Protein AF-A0A2S9XTK2-F1 (afdb_monomer)

Structure (mmCIF, N/CA/C/O backbone):
data_AF-A0A2S9XTK2-F1
#
_entry.id   AF-A0A2S9XTK2-F1
#
loop_
_atom_site.group_PDB
_atom_site.id
_atom_site.type_symbol
_atom_site.label_atom_id
_atom_site.label_alt_id
_atom_site.label_comp_id
_atom_site.label_asym_id
_atom_site.label_entity_id
_atom_site.label_seq_id
_atom_site.pdbx_PDB_ins_code
_atom_site.Cartn_x
_atom_site.Cartn_y
_atom_site.Cartn_z
_atom_site.occupancy
_atom_site.B_iso_or_equiv
_atom_site.auth_seq_id
_atom_site.auth_comp_id
_atom_site.auth_asym_id
_atom_site.auth_atom_id
_atom_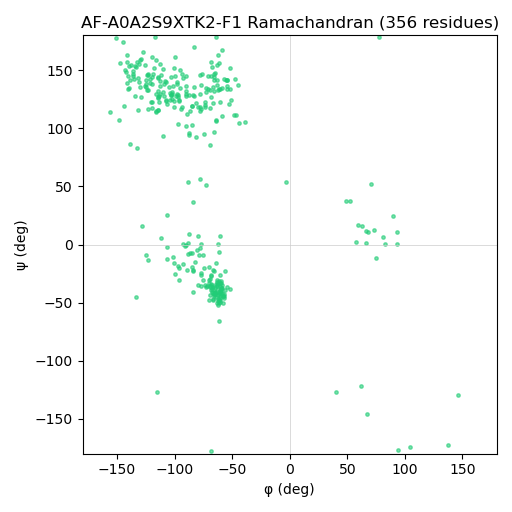site.pdbx_PDB_model_num
ATOM 1 N N . MET A 1 1 ? -28.503 10.323 73.287 1.00 41.41 1 MET A N 1
ATOM 2 C CA . MET A 1 1 ? -27.263 9.571 73.004 1.00 41.41 1 MET A CA 1
ATOM 3 C C . MET A 1 1 ? -27.217 9.325 71.504 1.00 41.41 1 MET A C 1
ATOM 5 O O . MET A 1 1 ? -27.877 8.416 71.025 1.00 41.41 1 MET A O 1
ATOM 9 N N . LEU A 1 2 ? -26.555 10.215 70.762 1.00 36.38 2 LEU A N 1
ATOM 10 C CA . LEU A 1 2 ? -26.289 10.059 69.331 1.00 36.38 2 LEU A CA 1
ATOM 11 C C . LEU A 1 2 ? -24.960 9.313 69.214 1.00 36.38 2 LEU A C 1
ATOM 13 O O . LEU A 1 2 ? -23.932 9.829 69.644 1.00 36.38 2 LEU A O 1
ATOM 17 N N . SER A 1 3 ? -25.013 8.075 68.727 1.00 35.09 3 SER A N 1
ATOM 18 C CA . SER A 1 3 ? -23.826 7.264 68.476 1.00 35.09 3 SER A CA 1
ATOM 19 C C . SER A 1 3 ? -23.347 7.584 67.063 1.00 35.09 3 SER A C 1
ATOM 21 O O . SER A 1 3 ? -23.891 7.087 66.081 1.00 35.09 3 SER A O 1
ATOM 23 N N . THR A 1 4 ? -22.387 8.499 66.963 1.00 38.59 4 THR A N 1
ATOM 24 C CA . THR A 1 4 ? -21.715 8.850 65.711 1.00 38.59 4 THR A CA 1
ATOM 25 C C . THR A 1 4 ? -20.634 7.807 65.463 1.00 38.59 4 THR A C 1
ATOM 27 O O . THR A 1 4 ? -19.521 7.912 65.976 1.00 38.59 4 THR A O 1
ATOM 30 N N . THR A 1 5 ? -20.966 6.750 64.725 1.00 42.72 5 THR A N 1
ATOM 31 C CA . THR A 1 5 ? -19.986 5.755 64.286 1.00 42.72 5 THR A CA 1
ATOM 32 C C . THR A 1 5 ? -19.155 6.376 63.163 1.00 42.72 5 THR A C 1
ATOM 34 O O . THR A 1 5 ? -19.563 6.400 62.006 1.00 42.72 5 THR A O 1
ATOM 37 N N . LEU A 1 6 ? -18.002 6.948 63.516 1.00 41.88 6 LEU A N 1
ATOM 38 C CA . LEU A 1 6 ? -16.979 7.362 62.559 1.00 41.88 6 LEU A CA 1
ATOM 39 C C . LEU A 1 6 ? -16.417 6.102 61.893 1.00 41.88 6 LEU A C 1
ATOM 41 O O . LEU A 1 6 ? -15.552 5.428 62.447 1.00 41.88 6 LEU A O 1
ATOM 45 N N . ALA A 1 7 ? -16.937 5.772 60.714 1.00 45.91 7 ALA A N 1
ATOM 46 C CA . ALA A 1 7 ? -16.326 4.805 59.819 1.00 45.91 7 ALA A CA 1
ATOM 47 C C . ALA A 1 7 ? -15.029 5.411 59.256 1.00 45.91 7 ALA A C 1
ATOM 49 O O . ALA A 1 7 ? -15.010 6.010 58.185 1.00 45.91 7 ALA A O 1
ATOM 50 N N . THR A 1 8 ? -13.924 5.263 59.985 1.00 48.78 8 THR A N 1
ATOM 51 C CA . THR A 1 8 ? -12.549 5.439 59.488 1.00 48.78 8 THR A CA 1
ATOM 52 C C . THR A 1 8 ? -12.160 4.260 58.584 1.00 48.78 8 THR A C 1
ATOM 54 O O . THR A 1 8 ? -11.148 3.593 58.785 1.00 48.78 8 THR A O 1
ATOM 57 N N . GLY A 1 9 ? -13.009 3.965 57.598 1.00 49.94 9 GLY A N 1
ATOM 58 C CA . GLY A 1 9 ? -12.790 2.927 56.598 1.00 49.94 9 GLY A CA 1
ATOM 59 C C . GLY A 1 9 ? -11.920 3.451 55.459 1.00 49.94 9 GLY A C 1
ATOM 60 O O . GLY A 1 9 ? -12.183 4.518 54.921 1.00 49.94 9 GLY A O 1
ATOM 61 N N . CYS A 1 10 ? -10.854 2.709 55.164 1.00 57.50 10 CYS A N 1
ATOM 62 C CA . CYS A 1 10 ? -9.975 2.660 53.989 1.00 57.50 10 CYS A CA 1
ATOM 63 C C . CYS A 1 10 ? -10.267 3.546 52.751 1.00 57.50 10 CYS A C 1
ATOM 65 O O . CYS A 1 10 ? -10.220 3.048 51.630 1.00 57.50 10 CYS A O 1
ATOM 67 N N . GLY A 1 11 ? -10.413 4.866 52.893 1.00 68.56 11 GLY A N 1
ATOM 68 C CA . GLY A 1 11 ? -10.677 5.768 51.759 1.00 68.56 11 GLY A CA 1
ATOM 69 C C . GLY A 1 11 ? -9.588 5.811 50.671 1.00 68.56 11 GLY A C 1
ATOM 70 O O . GLY A 1 11 ? -9.773 6.451 49.639 1.00 68.56 11 GLY A O 1
ATOM 71 N N . TRP A 1 12 ? -8.442 5.153 50.876 1.00 73.38 12 TRP A N 1
ATOM 72 C CA . TRP A 1 12 ? -7.428 4.954 49.836 1.00 73.38 12 TRP A CA 1
ATOM 73 C C . TRP A 1 12 ? -7.780 3.800 48.883 1.00 73.38 12 TRP A C 1
ATOM 75 O O . TRP A 1 12 ? -7.523 3.923 47.688 1.00 73.38 12 TRP A O 1
ATOM 85 N N . ILE A 1 13 ? -8.414 2.731 49.383 1.00 74.19 13 ILE A N 1
ATOM 86 C CA . ILE A 1 13 ? -8.866 1.591 48.570 1.00 74.19 13 ILE A CA 1
ATOM 87 C C . ILE A 1 13 ? -10.022 2.033 47.680 1.00 74.19 13 ILE A C 1
ATOM 89 O O . ILE A 1 13 ? -9.988 1.770 46.485 1.00 74.19 13 ILE A O 1
ATOM 93 N N . ASP A 1 14 ? -10.975 2.793 48.220 1.00 75.69 14 ASP A N 1
ATOM 94 C CA . ASP A 1 14 ? -12.126 3.274 47.447 1.00 75.69 14 ASP A CA 1
ATOM 95 C C . ASP A 1 14 ? -11.698 4.211 46.308 1.00 75.69 14 ASP A C 1
ATOM 97 O O . ASP A 1 14 ? -12.213 4.129 45.196 1.00 75.69 14 ASP A O 1
ATOM 101 N N . LYS A 1 15 ? -10.691 5.065 46.546 1.00 76.06 15 LYS A N 1
ATOM 102 C CA . LYS A 1 15 ? -10.120 5.937 45.505 1.00 76.06 15 LYS A CA 1
ATOM 103 C C . LYS A 1 15 ? -9.355 5.161 44.435 1.00 76.06 15 LYS A C 1
ATOM 105 O O . LYS A 1 15 ? -9.431 5.527 43.264 1.00 76.06 15 LYS A O 1
ATOM 110 N N . ALA A 1 16 ? -8.613 4.123 44.823 1.00 76.50 16 ALA A N 1
ATOM 111 C CA . ALA A 1 16 ? -7.920 3.256 43.873 1.00 76.50 16 ALA A CA 1
ATOM 112 C C . ALA A 1 16 ? -8.928 2.459 43.031 1.00 76.50 16 ALA A C 1
ATOM 114 O O . ALA A 1 16 ? -8.874 2.498 41.805 1.00 76.50 16 ALA A O 1
ATOM 115 N N . ALA A 1 17 ? -9.920 1.847 43.681 1.00 76.19 17 ALA A N 1
ATOM 116 C CA . ALA A 1 17 ? -11.004 1.131 43.023 1.00 76.19 17 ALA A CA 1
ATOM 117 C C . ALA A 1 17 ? -11.770 2.039 42.051 1.00 76.19 17 ALA A C 1
ATOM 119 O O . ALA A 1 17 ? -12.007 1.641 40.915 1.00 76.19 17 ALA A O 1
ATOM 120 N N . ALA A 1 18 ? -12.092 3.277 42.436 1.00 77.31 18 ALA A N 1
ATOM 121 C CA . ALA A 1 18 ? -12.766 4.228 41.551 1.00 77.31 18 ALA A CA 1
ATOM 122 C C . ALA A 1 18 ? -11.965 4.542 40.274 1.00 77.31 18 ALA A C 1
ATOM 124 O O . ALA A 1 18 ? -12.539 4.685 39.199 1.00 77.31 18 ALA A O 1
ATOM 125 N N . LYS A 1 19 ? -10.635 4.635 40.384 1.00 81.19 19 LYS A N 1
ATOM 126 C CA . LYS A 1 19 ? -9.747 4.964 39.262 1.00 81.19 19 LYS A CA 1
ATOM 127 C C . LYS A 1 19 ? -9.519 3.783 38.313 1.00 81.19 19 LYS A C 1
ATOM 129 O O . LYS A 1 19 ? -9.369 3.981 37.105 1.00 81.19 19 LYS A O 1
ATOM 134 N N . ASP A 1 20 ? -9.461 2.577 38.865 1.00 82.81 20 ASP A N 1
ATOM 135 C CA . ASP A 1 20 ? -9.055 1.382 38.129 1.00 82.81 20 ASP A CA 1
ATOM 136 C C . ASP A 1 20 ? -10.234 0.516 37.666 1.00 82.81 20 ASP A C 1
ATOM 138 O O . ASP A 1 20 ? -10.063 -0.273 36.738 1.00 82.81 20 ASP A O 1
ATOM 142 N N . THR A 1 21 ? -11.433 0.717 38.222 1.00 88.06 21 THR A N 1
ATOM 143 C CA . THR A 1 21 ? -12.672 0.103 37.717 1.00 88.06 21 THR A CA 1
ATOM 144 C C . THR A 1 21 ? -13.145 0.846 36.474 1.00 88.06 21 THR A C 1
ATOM 146 O O . THR A 1 21 ? -13.455 2.043 36.530 1.00 88.06 21 THR A O 1
ATOM 149 N N . LYS A 1 22 ? -13.167 0.151 35.335 1.00 91.81 22 LYS A N 1
ATOM 150 C CA . LYS A 1 22 ? -13.321 0.771 34.018 1.00 91.81 22 LYS A CA 1
ATOM 151 C C . LYS A 1 22 ? -14.370 0.085 33.160 1.00 91.81 22 LYS A C 1
ATOM 153 O O . LYS A 1 22 ? -14.431 -1.140 33.077 1.00 91.81 22 LYS A O 1
ATOM 158 N N . VAL A 1 23 ? -15.087 0.896 32.397 1.00 90.50 23 VAL A N 1
ATOM 159 C CA . VAL A 1 23 ? -15.820 0.436 31.218 1.00 90.50 23 VAL A CA 1
ATOM 160 C C . VAL A 1 23 ? -15.033 0.825 29.976 1.00 90.50 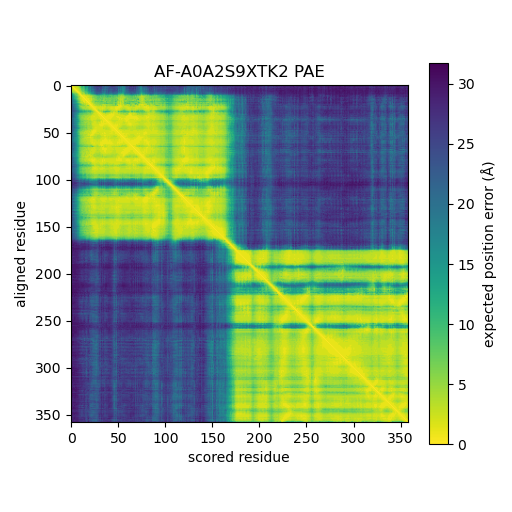23 VAL A C 1
ATOM 162 O O . VAL A 1 23 ? -14.581 1.961 29.846 1.00 90.50 23 VAL A O 1
ATOM 165 N N . VAL A 1 24 ? -14.845 -0.126 29.072 1.00 92.38 24 VAL A N 1
ATOM 166 C CA . VAL A 1 24 ? -14.252 0.079 27.756 1.00 92.38 24 VAL A CA 1
ATOM 167 C C . VAL A 1 24 ? -15.363 0.004 26.728 1.00 92.38 24 VAL A C 1
ATOM 169 O O . VAL A 1 24 ? -16.040 -1.013 26.604 1.00 92.38 24 VAL A O 1
ATOM 172 N N . VAL A 1 25 ? -15.529 1.078 25.973 1.00 91.12 25 VAL A N 1
ATOM 173 C CA . VAL A 1 25 ? -16.504 1.155 24.890 1.00 91.12 25 VAL A CA 1
ATOM 174 C C . VAL A 1 25 ? -15.748 1.172 23.577 1.00 91.12 25 VAL A C 1
ATOM 176 O O . VAL A 1 25 ? -14.812 1.954 23.423 1.00 91.12 25 VAL A O 1
ATOM 179 N N . TYR A 1 26 ? -16.158 0.326 22.640 1.00 93.06 26 TYR A N 1
ATOM 180 C CA . TYR A 1 26 ? -15.625 0.297 21.283 1.00 93.06 26 TYR A CA 1
ATOM 181 C C . TYR A 1 26 ? -16.702 0.738 20.297 1.00 93.06 26 TYR A C 1
ATOM 183 O O . TYR A 1 26 ? -17.779 0.146 20.285 1.00 93.06 26 TYR A O 1
ATOM 191 N N . SER A 1 27 ? -16.382 1.684 19.420 1.00 89.50 27 SER A N 1
ATOM 192 C CA . SER A 1 27 ? -17.139 1.906 18.193 1.00 89.50 27 SER A CA 1
ATOM 193 C C . SER A 1 27 ? -16.540 1.046 17.084 1.00 89.50 27 SER A C 1
ATOM 195 O O . SER A 1 27 ? -15.475 1.360 16.557 1.00 89.50 27 SER A O 1
ATOM 197 N N . ALA A 1 28 ? -17.188 -0.072 16.764 1.00 79.69 28 ALA A N 1
ATOM 198 C CA . ALA A 1 28 ? -16.765 -0.915 15.650 1.00 79.69 28 ALA A CA 1
ATOM 199 C C . ALA A 1 28 ? -17.130 -0.323 14.283 1.00 79.69 28 ALA A C 1
ATOM 201 O O . ALA A 1 28 ? -16.393 -0.549 13.340 1.00 79.69 28 ALA A O 1
ATOM 202 N N . GLY A 1 29 ? -18.226 0.432 14.175 1.00 78.12 29 GLY A N 1
ATOM 203 C CA . GLY A 1 29 ? -18.741 0.949 12.904 1.00 78.12 29 GLY A CA 1
ATOM 204 C C . GLY A 1 29 ? -18.691 2.480 12.824 1.00 78.12 29 GLY A C 1
ATOM 205 O O . GLY A 1 29 ? -17.621 3.058 13.035 1.00 78.12 29 GLY A O 1
ATOM 206 N N . PRO A 1 30 ? -19.810 3.162 12.503 1.00 81.25 30 PRO A N 1
ATOM 207 C CA . PRO A 1 30 ? -19.837 4.618 12.407 1.00 81.25 30 PRO A CA 1
ATOM 208 C C . PRO A 1 30 ? -19.514 5.278 13.752 1.00 81.25 30 PRO A C 1
ATOM 210 O O . PRO A 1 30 ? -19.587 4.656 14.812 1.00 81.25 30 PRO A O 1
ATOM 213 N N . ALA A 1 31 ? -19.168 6.565 13.715 1.00 87.44 31 ALA A N 1
ATOM 214 C CA . ALA A 1 31 ? -19.032 7.339 14.942 1.00 87.44 31 ALA A CA 1
ATOM 215 C C . ALA A 1 31 ? -20.318 7.244 15.786 1.00 87.44 31 ALA A C 1
ATOM 217 O O . ALA A 1 31 ? -21.421 7.222 15.241 1.00 87.44 31 ALA A O 1
ATOM 218 N N . THR A 1 32 ? -20.156 7.155 17.102 1.00 94.00 32 THR A N 1
ATOM 219 C CA . THR A 1 32 ? -21.251 7.000 18.070 1.00 94.00 32 THR A CA 1
ATOM 220 C C . THR A 1 32 ? -20.969 7.865 19.285 1.00 94.00 32 THR A C 1
ATOM 222 O O . THR A 1 32 ? -19.815 8.139 19.612 1.00 94.00 32 THR A O 1
ATOM 225 N N . SER A 1 33 ? -22.017 8.267 19.979 1.00 96.00 33 SER A N 1
ATOM 226 C CA . SER A 1 33 ? -21.945 9.026 21.219 1.00 96.00 33 SER A CA 1
ATOM 227 C C . SER A 1 33 ? -22.328 8.132 22.394 1.00 96.00 33 SER A C 1
ATOM 229 O O . SER A 1 33 ? -23.261 7.333 22.299 1.00 96.00 33 SER A O 1
ATOM 231 N N . VAL A 1 34 ? -21.627 8.255 23.522 1.00 97.69 34 VAL A N 1
ATOM 232 C CA . VAL A 1 34 ? -21.957 7.520 24.751 1.00 97.69 34 VAL A CA 1
ATOM 233 C C . VAL A 1 34 ? -22.046 8.457 25.949 1.00 97.69 34 VAL A C 1
ATOM 235 O O . VAL A 1 34 ? -21.118 9.209 26.233 1.00 97.69 34 VAL A O 1
ATOM 238 N N . ALA A 1 35 ? -23.159 8.396 26.675 1.00 97.62 35 ALA A N 1
ATOM 239 C CA . ALA A 1 35 ? -23.334 9.037 27.975 1.00 97.62 35 ALA A CA 1
ATOM 240 C C . ALA A 1 35 ? -23.381 7.969 29.074 1.00 97.62 35 ALA A C 1
ATOM 242 O O . ALA A 1 35 ? -24.029 6.937 28.902 1.00 97.62 35 ALA A O 1
ATOM 243 N N . ILE A 1 36 ? -22.715 8.215 30.203 1.00 97.38 36 ILE A N 1
ATOM 244 C CA . ILE A 1 36 ? -22.688 7.300 31.354 1.00 97.38 36 ILE A CA 1
ATOM 245 C C . ILE A 1 36 ? -23.400 7.967 32.528 1.00 97.38 36 ILE A C 1
ATOM 247 O O . ILE A 1 36 ? -23.088 9.107 32.867 1.00 97.38 36 ILE A O 1
ATOM 251 N N . ASP A 1 37 ? -24.368 7.267 33.120 1.00 96.94 37 ASP A N 1
ATOM 252 C CA . ASP A 1 37 ? -25.146 7.699 34.290 1.00 96.94 37 ASP A CA 1
ATOM 253 C C . ASP A 1 37 ? -25.790 9.090 34.134 1.00 96.94 37 ASP A C 1
ATOM 255 O O . ASP A 1 37 ? -25.864 9.884 35.071 1.00 96.94 37 ASP A O 1
ATOM 259 N N . GLY A 1 38 ? -26.256 9.405 32.920 1.00 96.00 38 GLY A N 1
ATOM 260 C CA . GLY A 1 38 ? -26.867 10.699 32.593 1.00 96.00 38 GLY A CA 1
ATOM 261 C C . GLY A 1 38 ? -25.879 11.868 32.489 1.00 96.00 38 GLY A C 1
ATOM 262 O O . GLY A 1 38 ? -26.311 13.020 32.456 1.00 96.00 38 GLY A O 1
ATOM 263 N N . GLY A 1 39 ? -24.572 11.588 32.451 1.00 96.12 39 GLY A N 1
ATOM 264 C CA . GLY A 1 39 ? -23.526 12.573 32.192 1.00 96.12 39 GLY A CA 1
ATOM 265 C C . GLY A 1 39 ? -23.530 13.120 30.760 1.00 96.12 39 GLY A C 1
ATOM 266 O O . GLY A 1 39 ? -24.374 12.779 29.932 1.00 96.12 39 GLY A O 1
ATOM 267 N N . GLU A 1 40 ? -22.558 13.985 30.469 1.00 96.50 40 GLU A N 1
ATOM 268 C CA . GLU A 1 40 ? -22.345 14.519 29.122 1.00 96.50 40 GLU A CA 1
ATOM 269 C C . GLU A 1 40 ? -21.968 13.396 28.145 1.00 96.50 40 GLU A C 1
ATOM 271 O O . GLU A 1 40 ? -21.180 12.507 28.477 1.00 96.50 40 GLU A O 1
ATOM 276 N N . ALA A 1 41 ? -22.549 13.433 26.945 1.00 96.75 41 ALA A N 1
ATOM 277 C CA . ALA A 1 41 ? -22.242 12.467 25.903 1.00 96.75 41 ALA A CA 1
ATOM 278 C C . ALA A 1 41 ? -20.830 12.704 25.350 1.00 96.75 41 ALA A C 1
ATOM 280 O O . ALA A 1 41 ? -20.448 13.831 25.040 1.00 96.75 41 ALA A O 1
ATOM 281 N N . VAL A 1 42 ? -20.067 11.625 25.206 1.00 97.50 42 VAL A N 1
ATOM 282 C CA . VAL A 1 42 ? -18.722 11.630 24.631 1.00 97.50 42 VAL A CA 1
ATOM 283 C C . VAL A 1 42 ? -18.772 10.987 23.252 1.00 97.50 42 VAL A C 1
ATOM 285 O O . VAL A 1 42 ? -19.198 9.841 23.116 1.00 97.50 42 VAL A O 1
ATOM 288 N N . GLU A 1 43 ? -18.307 11.719 22.243 1.00 96.50 43 GLU A N 1
ATOM 289 C CA . GLU A 1 43 ? -18.179 11.225 20.872 1.00 96.50 43 GLU A CA 1
ATOM 290 C C . GLU A 1 43 ? -17.018 10.229 20.747 1.00 96.50 43 GLU A C 1
ATOM 292 O O . GLU A 1 43 ? -15.885 10.490 21.163 1.00 96.50 43 GLU A O 1
ATOM 297 N N . LEU A 1 44 ? -17.297 9.091 20.120 1.00 93.62 44 LEU A N 1
ATOM 298 C CA . LEU A 1 44 ? -16.348 8.046 19.770 1.00 93.62 44 LEU A CA 1
ATOM 299 C C . LEU A 1 44 ? -16.264 7.961 18.250 1.00 93.62 44 LEU A C 1
ATOM 301 O O . LEU A 1 44 ? -17.229 7.600 17.579 1.00 93.62 44 LEU A O 1
ATOM 305 N N . GLY A 1 45 ? -15.088 8.270 17.704 1.00 88.75 45 GLY A N 1
ATOM 306 C CA . GLY A 1 45 ? -14.839 8.119 16.272 1.00 88.75 45 GLY A CA 1
ATOM 307 C C . GLY A 1 45 ? -14.981 6.666 15.802 1.00 88.75 45 GLY A C 1
ATOM 308 O O . GLY A 1 45 ? -14.802 5.729 16.583 1.00 88.75 45 GLY A O 1
ATOM 309 N N . ALA A 1 46 ? -15.252 6.488 14.509 1.00 86.19 46 ALA A N 1
ATOM 310 C CA . ALA A 1 46 ? -15.327 5.173 13.875 1.00 86.19 46 ALA A CA 1
ATOM 311 C C . ALA A 1 46 ? -14.046 4.349 14.110 1.00 86.19 46 ALA A C 1
ATOM 313 O O . ALA A 1 46 ? -12.928 4.868 13.993 1.00 86.19 46 ALA A O 1
ATOM 314 N N . GLY A 1 47 ? -14.205 3.079 14.486 1.00 84.44 47 GLY A N 1
ATOM 315 C CA . GLY A 1 47 ? -13.096 2.168 14.790 1.00 84.44 47 GLY A CA 1
ATOM 316 C C . GLY A 1 47 ? -12.278 2.541 16.036 1.00 84.44 47 GLY A C 1
ATOM 317 O O . GLY A 1 47 ? -11.176 2.020 16.232 1.00 84.44 47 GLY A O 1
ATOM 318 N N . LYS A 1 48 ? -12.745 3.485 16.866 1.00 92.75 48 LYS A N 1
ATOM 319 C CA . LYS A 1 48 ? -12.054 3.909 18.095 1.00 92.75 48 LYS A CA 1
ATOM 320 C C . LYS A 1 48 ? -12.664 3.253 19.325 1.00 92.75 48 LYS A C 1
ATOM 322 O O . LYS A 1 48 ? -13.797 2.784 19.322 1.00 92.75 48 LYS A O 1
ATOM 327 N N . PHE A 1 49 ? -11.903 3.257 20.411 1.00 95.06 49 PHE A N 1
ATOM 328 C CA . PHE A 1 49 ? -12.390 2.865 21.726 1.00 95.06 49 PHE A CA 1
ATOM 329 C C . PHE A 1 49 ? -12.049 3.946 22.750 1.00 95.06 49 PHE A C 1
ATOM 331 O O . PHE A 1 49 ? -11.116 4.726 22.555 1.00 95.06 49 PHE A O 1
ATOM 338 N N . GLN A 1 50 ? -12.765 3.943 23.869 1.00 96.31 50 GLN A N 1
ATOM 339 C CA . GLN A 1 50 ? -12.495 4.805 25.015 1.00 96.31 50 GLN A CA 1
ATOM 340 C C . GLN A 1 50 ? -12.662 4.012 26.311 1.00 96.31 50 GLN A C 1
ATOM 342 O O . GLN A 1 50 ? -13.544 3.164 26.431 1.00 96.31 50 GLN A O 1
ATOM 347 N N . SER A 1 51 ? -11.794 4.281 27.288 1.00 96.31 51 SER A N 1
ATOM 348 C CA . SER A 1 51 ? -11.927 3.757 28.651 1.00 96.31 51 SER A CA 1
ATOM 349 C C . SER A 1 51 ? -12.470 4.843 29.579 1.00 96.31 51 SER A C 1
ATOM 351 O O . SER A 1 51 ? -11.908 5.937 29.639 1.00 96.31 51 SER A O 1
ATOM 353 N N . PHE A 1 52 ? -13.511 4.520 30.339 1.00 95.50 52 PHE A N 1
ATOM 354 C CA . PHE A 1 52 ? -14.149 5.395 31.318 1.00 95.50 52 PHE A CA 1
ATOM 355 C C . PHE A 1 52 ? -13.945 4.824 32.719 1.00 95.50 52 PHE A C 1
ATOM 357 O O . PHE A 1 52 ? -14.253 3.658 32.955 1.00 95.50 52 PHE A O 1
ATOM 364 N N . ALA A 1 53 ? -13.421 5.629 33.643 1.00 95.25 53 ALA A N 1
ATOM 365 C CA . ALA A 1 53 ? -13.326 5.259 35.053 1.00 95.25 53 ALA A CA 1
ATOM 366 C C . ALA A 1 53 ? -14.640 5.629 35.752 1.00 95.25 53 ALA A C 1
ATOM 368 O O . ALA A 1 53 ? -14.981 6.809 35.814 1.00 95.25 53 ALA A O 1
ATOM 369 N N . VAL A 1 54 ? -15.376 4.626 36.232 1.00 93.25 54 VAL A N 1
ATOM 370 C CA . VAL A 1 54 ? -16.744 4.803 36.766 1.00 93.25 54 VAL A CA 1
ATOM 371 C C . VAL A 1 54 ? -16.901 4.304 38.208 1.00 93.25 54 VAL A C 1
ATOM 373 O O . VAL A 1 54 ? -17.846 4.684 38.892 1.00 93.25 54 VAL A O 1
ATOM 376 N N . GLY A 1 55 ? -15.927 3.539 38.715 1.00 92.75 55 GLY A N 1
ATOM 377 C CA . GLY A 1 55 ? -15.989 2.905 40.033 1.00 92.75 55 GLY A CA 1
ATOM 378 C C . GLY A 1 55 ? -16.859 1.643 40.083 1.00 92.75 55 GLY A C 1
ATOM 379 O O . GLY A 1 55 ? -17.373 1.211 39.056 1.00 92.75 55 GLY A O 1
ATOM 380 N N . PRO A 1 56 ? -16.945 0.984 41.254 1.00 93.94 56 PRO A N 1
ATOM 381 C CA . PRO A 1 56 ? -17.802 -0.182 41.443 1.00 93.94 56 PRO A CA 1
ATOM 382 C C . PRO A 1 56 ? -19.272 0.231 41.587 1.00 93.94 56 PRO A C 1
ATOM 384 O O . PRO A 1 56 ? -19.581 1.253 42.203 1.00 93.94 56 PRO A O 1
ATOM 387 N N . GLY A 1 57 ? -20.187 -0.604 41.099 1.00 94.44 57 GLY A N 1
ATOM 388 C CA . GLY A 1 57 ? -21.621 -0.319 41.116 1.00 94.44 57 GLY A CA 1
ATOM 389 C C . GLY A 1 57 ? -22.317 -0.693 39.815 1.00 94.44 57 GLY A C 1
ATOM 390 O O . GLY A 1 57 ? -21.741 -1.344 38.950 1.00 94.44 57 GLY A O 1
ATOM 391 N N . THR A 1 58 ? -23.592 -0.322 39.696 1.00 97.38 58 THR A N 1
ATOM 392 C CA . THR A 1 58 ? -24.347 -0.473 38.444 1.00 97.38 58 THR A CA 1
ATOM 393 C C . THR A 1 58 ? -24.370 0.855 37.712 1.00 97.38 58 THR A C 1
ATOM 395 O O . THR A 1 58 ? -24.771 1.855 38.301 1.00 97.38 58 THR A O 1
ATOM 398 N N . HIS A 1 59 ? -23.978 0.827 36.443 1.00 97.38 59 HIS A N 1
ATOM 399 C CA . HIS A 1 59 ? -23.885 1.994 35.576 1.00 97.38 59 HIS A CA 1
ATOM 400 C C . HIS A 1 59 ? -24.779 1.813 34.350 1.00 97.38 59 HIS A C 1
ATOM 402 O O . HIS A 1 59 ? -24.836 0.720 33.777 1.00 97.38 59 HIS A O 1
ATOM 408 N N . GLU A 1 60 ? -25.474 2.875 33.944 1.00 98.12 60 GLU A N 1
ATOM 409 C CA . GLU A 1 60 ? -26.250 2.925 32.701 1.00 98.12 60 GLU A CA 1
ATOM 410 C C . GLU A 1 60 ? -25.452 3.671 31.628 1.00 98.12 60 GLU A C 1
ATOM 412 O O . GLU A 1 60 ? -25.076 4.828 31.803 1.00 98.12 60 GLU A O 1
ATOM 417 N N . LEU A 1 61 ? -25.223 3.011 30.495 1.00 97.81 61 LEU A N 1
ATOM 418 C CA . LEU A 1 61 ? -24.644 3.599 29.297 1.00 97.81 61 LEU A CA 1
ATOM 419 C C . LEU A 1 61 ? -25.756 3.849 28.281 1.00 97.81 61 LEU A C 1
ATOM 421 O O . LEU A 1 61 ? -26.523 2.939 27.962 1.00 97.81 61 LEU A O 1
ATOM 425 N N . VAL A 1 62 ? -25.830 5.072 27.761 1.00 97.25 62 VAL A N 1
ATOM 426 C CA . VAL A 1 62 ? -26.783 5.479 26.726 1.00 97.25 62 VAL A CA 1
ATOM 427 C C . VAL A 1 62 ? -26.019 5.829 25.457 1.00 97.25 62 VAL A C 1
ATOM 429 O O . VAL A 1 62 ? -25.252 6.788 25.438 1.00 97.25 62 VAL A O 1
ATOM 432 N N . PHE A 1 63 ? -26.252 5.052 24.406 1.00 96.19 63 PHE A N 1
ATOM 433 C CA . PHE A 1 63 ? -25.668 5.221 23.083 1.00 96.19 63 PHE A CA 1
ATOM 434 C C . PHE A 1 63 ? -26.630 5.976 22.174 1.00 96.19 63 PHE A C 1
ATOM 436 O O . PHE A 1 63 ? -27.811 5.614 22.086 1.00 96.19 63 PHE A O 1
ATOM 443 N N . ASP A 1 64 ? -26.133 7.029 21.526 1.00 95.62 64 ASP A N 1
ATOM 444 C CA . ASP A 1 64 ? -26.873 7.823 20.534 1.00 95.62 64 ASP A CA 1
ATOM 445 C C . ASP A 1 64 ? -28.269 8.244 21.025 1.00 95.62 64 ASP A C 1
ATOM 447 O O . ASP A 1 64 ? -29.272 8.207 20.310 1.00 95.62 64 ASP A O 1
ATOM 451 N N . GLY A 1 65 ? -28.344 8.566 22.321 1.00 94.19 65 GLY A N 1
ATOM 452 C CA . GLY A 1 65 ? -29.551 9.005 23.023 1.00 94.19 65 GLY A CA 1
ATOM 453 C C . GLY A 1 65 ? -30.674 7.969 23.163 1.00 94.19 65 GLY A C 1
ATOM 454 O O . GLY A 1 65 ? -31.714 8.303 23.729 1.00 94.19 65 GLY A O 1
ATOM 455 N N . SER A 1 66 ? -30.511 6.735 22.674 1.00 95.12 66 SER A N 1
ATOM 456 C CA . SER A 1 66 ? -31.624 5.780 22.550 1.00 95.12 66 SER A CA 1
ATOM 457 C C . SER A 1 66 ? -31.318 4.376 23.067 1.00 95.12 66 SER A C 1
ATOM 459 O O . SER A 1 66 ? -32.139 3.807 23.792 1.00 95.12 66 SER A O 1
ATOM 461 N N . ARG A 1 67 ? -30.153 3.803 22.744 1.00 94.31 67 ARG A N 1
ATOM 462 C CA . ARG A 1 67 ? -29.802 2.440 23.164 1.00 94.31 67 ARG A CA 1
ATOM 463 C C . ARG A 1 67 ? -29.214 2.469 24.567 1.00 94.31 67 ARG A C 1
ATOM 465 O O . ARG A 1 67 ? -28.175 3.073 24.796 1.00 94.31 67 ARG A O 1
ATOM 472 N N . LYS A 1 68 ? -29.866 1.778 25.499 1.00 96.19 68 LYS A N 1
ATOM 473 C CA . LYS A 1 68 ? -29.442 1.692 26.899 1.00 96.19 68 LYS A CA 1
ATOM 474 C C . LYS A 1 68 ? -28.817 0.340 27.202 1.00 96.19 68 LYS A C 1
ATOM 476 O O . LYS A 1 68 ? -29.375 -0.688 26.828 1.00 96.19 68 LYS A O 1
ATOM 481 N N . VAL A 1 69 ? -27.694 0.348 27.909 1.00 96.50 69 VAL A N 1
ATOM 482 C CA . VAL A 1 69 ? -27.003 -0.857 28.371 1.00 96.50 69 VAL A CA 1
ATOM 483 C C . VAL A 1 69 ? -26.606 -0.667 29.830 1.00 96.50 69 VAL A C 1
ATOM 485 O O . VAL A 1 69 ? -25.966 0.324 30.170 1.00 96.50 69 VAL A O 1
ATOM 488 N N . SER A 1 70 ? -26.969 -1.610 30.695 1.00 97.06 70 SER A N 1
ATOM 489 C CA . SER A 1 70 ? -26.565 -1.595 32.104 1.00 97.06 70 SER A CA 1
ATOM 490 C C . SER A 1 70 ? -25.415 -2.567 32.343 1.00 97.06 70 SER A C 1
ATOM 492 O O . SER A 1 70 ? -25.454 -3.700 31.868 1.00 97.06 70 SER A O 1
ATOM 494 N N . VAL A 1 71 ? -24.409 -2.137 33.103 1.00 97.00 71 VAL A N 1
ATOM 495 C CA . VAL A 1 71 ? -23.280 -2.976 33.524 1.00 97.00 71 VAL A CA 1
ATOM 496 C C . VAL A 1 71 ? -23.081 -2.854 35.029 1.00 97.00 71 VAL A C 1
ATOM 498 O O . VAL A 1 71 ? -23.119 -1.754 35.576 1.00 97.00 71 VAL A O 1
ATOM 501 N N . THR A 1 72 ? -22.873 -3.983 35.703 1.00 96.19 72 THR A N 1
ATOM 502 C CA . THR A 1 72 ? -22.542 -4.021 37.131 1.00 96.19 72 THR A CA 1
ATOM 503 C C . THR A 1 72 ? -21.076 -4.400 37.292 1.00 96.19 72 THR A C 1
ATOM 505 O O . THR A 1 72 ? -20.646 -5.438 36.795 1.00 96.19 72 THR A O 1
ATOM 508 N N . LEU A 1 73 ? -20.314 -3.545 37.969 1.00 94.38 73 LEU A N 1
ATOM 509 C CA . LEU A 1 73 ? -18.865 -3.629 38.105 1.00 94.38 73 LEU A CA 1
ATOM 510 C C . LEU A 1 73 ? -18.481 -3.897 39.558 1.00 94.38 73 LEU A C 1
ATOM 512 O O . LEU A 1 73 ? -18.936 -3.200 40.470 1.00 94.38 73 LEU A O 1
ATOM 516 N N . GLU A 1 74 ? -17.597 -4.868 39.765 1.00 94.00 74 GLU A N 1
ATOM 517 C CA . GLU A 1 74 ? -16.883 -5.028 41.030 1.00 94.00 74 GLU A CA 1
ATOM 518 C C . GLU A 1 74 ? -15.655 -4.102 41.080 1.00 94.00 74 GLU A C 1
ATOM 520 O O . GLU A 1 74 ? -15.269 -3.480 40.090 1.00 94.00 74 GLU A O 1
ATOM 525 N N . ALA A 1 75 ? -15.019 -3.974 42.245 1.00 90.38 75 ALA A N 1
ATOM 526 C CA . ALA A 1 75 ? -13.801 -3.175 42.350 1.00 90.38 75 ALA A CA 1
ATOM 527 C C . ALA A 1 75 ? -12.688 -3.753 41.454 1.00 90.38 75 ALA A C 1
ATOM 529 O O . ALA A 1 75 ? -12.419 -4.952 41.495 1.00 90.38 75 ALA A O 1
ATOM 530 N N . PHE A 1 76 ? -12.011 -2.877 40.705 1.00 88.69 76 PHE A N 1
ATOM 531 C CA . PHE A 1 76 ? -10.931 -3.195 39.755 1.00 88.69 76 PHE A CA 1
ATOM 532 C C . PHE A 1 76 ? -11.372 -3.976 38.512 1.00 88.69 76 PHE A C 1
ATOM 534 O O . PHE A 1 76 ? -10.528 -4.436 37.740 1.00 88.69 76 PHE A O 1
ATOM 541 N N . ASP A 1 77 ? -12.678 -4.106 38.285 1.00 91.19 77 ASP A N 1
ATOM 542 C CA . ASP A 1 77 ? -13.175 -4.742 37.077 1.00 91.19 77 ASP A CA 1
ATOM 543 C C . ASP A 1 77 ? -12.947 -3.867 35.843 1.00 91.19 77 ASP A C 1
ATOM 545 O O . ASP A 1 77 ? -13.077 -2.641 35.865 1.00 91.19 77 ASP A O 1
ATOM 549 N N . ARG A 1 78 ? -12.661 -4.532 34.724 1.00 95.94 78 ARG A N 1
ATOM 550 C CA . ARG A 1 78 ? -12.690 -3.933 33.392 1.00 95.94 78 ARG A CA 1
ATOM 551 C C . ARG A 1 78 ? -13.721 -4.689 32.572 1.00 95.94 78 ARG A C 1
ATOM 553 O O . ARG A 1 78 ? -13.611 -5.905 32.434 1.00 95.94 78 ARG A O 1
ATOM 560 N N . TRP A 1 79 ? -14.717 -3.989 32.048 1.00 96.88 79 TRP A N 1
ATOM 561 C CA . TRP A 1 79 ? -15.748 -4.570 31.184 1.00 96.88 79 TRP A CA 1
ATOM 562 C C . TRP A 1 79 ? -15.720 -3.923 29.812 1.00 96.88 79 TRP A C 1
ATOM 564 O O . TRP A 1 79 ? -15.424 -2.739 29.688 1.00 96.88 79 TRP A O 1
ATOM 574 N N . VAL A 1 80 ? -16.032 -4.705 28.788 1.00 97.00 80 VAL A N 1
ATOM 575 C CA . VAL A 1 80 ? -16.260 -4.233 27.427 1.00 97.00 80 VAL A CA 1
ATOM 576 C C . VAL A 1 80 ? -17.758 -4.089 27.224 1.00 97.00 80 VAL A C 1
ATOM 578 O O . VAL A 1 80 ? -18.507 -5.022 27.504 1.00 97.00 80 VAL A O 1
ATOM 581 N N . VAL A 1 81 ? -18.189 -2.930 26.733 1.00 96.69 81 VAL A N 1
ATOM 582 C CA . VAL A 1 81 ? -19.581 -2.675 26.360 1.00 96.69 81 VAL A CA 1
ATOM 583 C C . VAL A 1 81 ? -19.637 -2.422 24.851 1.00 96.69 81 VAL A C 1
ATOM 585 O O . VAL A 1 81 ? -19.081 -1.421 24.389 1.00 96.69 81 VAL A O 1
ATOM 588 N N . PRO A 1 82 ? -20.281 -3.310 24.072 1.00 95.06 82 PRO A N 1
ATOM 589 C CA . PRO A 1 82 ? -20.477 -3.108 22.639 1.00 95.06 82 PRO A CA 1
ATOM 590 C C . PRO A 1 82 ? -21.332 -1.868 22.378 1.00 95.06 82 PRO A C 1
ATOM 592 O O . PRO A 1 82 ? -22.386 -1.718 23.003 1.00 95.06 82 PRO A O 1
ATOM 595 N N . ALA A 1 83 ? -20.915 -0.996 21.457 1.00 94.06 83 ALA A N 1
ATOM 596 C CA . ALA A 1 83 ? -21.696 0.177 21.059 1.00 94.06 83 ALA A CA 1
ATOM 597 C C . ALA A 1 83 ? -22.857 -0.184 20.116 1.00 94.06 83 ALA A C 1
ATOM 599 O O . ALA A 1 83 ? -23.900 0.470 20.147 1.00 94.06 83 ALA A O 1
ATOM 600 N N . ALA A 1 84 ? -22.722 -1.283 19.368 1.00 90.50 84 ALA A N 1
ATOM 601 C CA . ALA A 1 84 ? -23.761 -1.852 18.513 1.00 90.50 84 ALA A CA 1
ATOM 602 C C . ALA A 1 84 ? -24.121 -3.288 18.938 1.00 90.50 84 ALA A C 1
ATOM 604 O O . ALA A 1 84 ? -23.378 -3.936 19.675 1.00 90.50 84 ALA A O 1
ATOM 605 N N . ALA A 1 85 ? -25.286 -3.781 18.509 1.00 85.50 85 ALA A N 1
ATOM 606 C CA . ALA A 1 85 ? -25.760 -5.126 18.855 1.00 85.50 85 ALA A CA 1
ATOM 607 C C . ALA A 1 85 ? -25.069 -6.239 18.043 1.00 85.50 85 ALA A C 1
ATOM 609 O O . ALA A 1 85 ? -24.989 -7.376 18.493 1.00 85.50 85 ALA A O 1
ATOM 610 N N . ASP A 1 86 ? -24.567 -5.911 16.859 1.00 83.12 86 ASP A N 1
ATOM 611 C CA . ASP A 1 86 ? -23.922 -6.792 15.884 1.00 83.12 86 ASP A CA 1
ATOM 612 C C . ASP A 1 86 ? -22.402 -6.589 15.835 1.00 83.12 86 ASP A C 1
ATOM 614 O O . ASP A 1 86 ? -21.746 -6.855 14.831 1.00 83.12 86 ASP A O 1
ATOM 618 N N . GLN A 1 87 ? -21.823 -6.117 16.935 1.00 91.44 87 GLN A N 1
ATOM 619 C CA . GLN A 1 87 ? -20.397 -5.866 17.022 1.00 91.44 87 GLN A CA 1
ATOM 620 C C . GLN A 1 87 ? -19.618 -7.169 17.231 1.00 91.44 87 GLN A C 1
ATOM 622 O O . GLN A 1 87 ? -19.893 -7.953 18.147 1.00 91.44 87 GLN A O 1
ATOM 627 N N . CYS A 1 88 ? -18.599 -7.373 16.399 1.00 94.44 88 CYS A N 1
ATOM 628 C CA . CYS A 1 88 ? -17.660 -8.468 16.553 1.00 94.44 88 CYS A CA 1
ATOM 629 C C . CYS A 1 88 ? -16.391 -7.985 17.253 1.00 94.44 88 CYS A C 1
ATOM 631 O O . CYS A 1 88 ? -15.851 -6.918 16.963 1.00 94.44 88 CYS A O 1
ATOM 633 N N . PHE A 1 89 ? -15.899 -8.811 18.167 1.00 95.50 89 PHE A N 1
ATOM 634 C CA . PHE A 1 89 ? -14.628 -8.637 18.848 1.00 95.50 89 PHE A CA 1
ATOM 635 C C . PHE A 1 89 ? -13.690 -9.757 18.448 1.00 95.50 89 PHE A C 1
ATOM 637 O O . PHE A 1 89 ? -14.108 -10.909 18.301 1.00 95.50 89 PHE A O 1
ATOM 644 N N . PHE A 1 90 ? -12.416 -9.423 18.307 1.00 94.94 90 PHE A N 1
ATOM 645 C CA . PHE A 1 90 ? -11.400 -10.405 17.989 1.00 94.94 90 PHE A CA 1
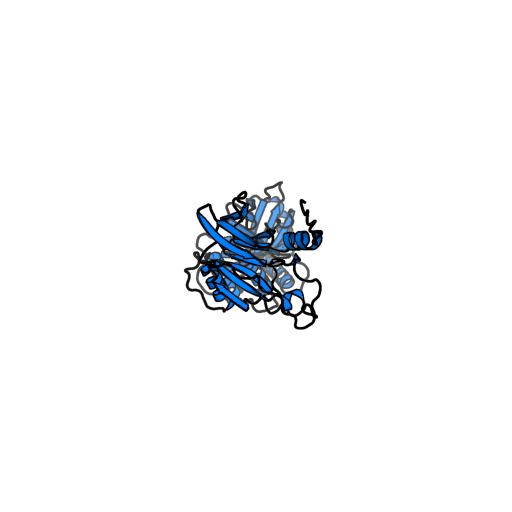ATOM 646 C C . PHE A 1 90 ? -10.086 -10.128 18.709 1.00 94.94 90 PHE A C 1
ATOM 648 O O . PHE A 1 90 ? -9.758 -8.982 19.035 1.00 94.94 90 PHE A O 1
ATOM 655 N N . SER A 1 91 ? -9.360 -11.206 18.982 1.00 94.94 91 SER A N 1
ATOM 656 C CA . SER A 1 91 ? -8.057 -11.178 19.638 1.00 94.94 91 SER A CA 1
ATOM 657 C C . SER A 1 91 ? -6.953 -11.403 18.620 1.00 94.94 91 SER A C 1
ATOM 659 O O . SER A 1 91 ? -6.932 -12.424 17.934 1.00 94.94 91 SER A O 1
ATOM 661 N N . ILE A 1 92 ? -6.016 -10.464 18.571 1.00 92.69 92 ILE A N 1
ATOM 662 C CA . ILE A 1 92 ? -4.793 -10.580 17.784 1.00 92.69 92 ILE A CA 1
ATOM 663 C C . ILE A 1 92 ? -3.675 -11.087 18.693 1.00 92.69 92 ILE A C 1
ATOM 665 O O . ILE A 1 92 ? -3.400 -10.440 19.705 1.00 92.69 92 ILE A O 1
ATOM 669 N N . ASP A 1 93 ? -3.023 -12.197 18.347 1.00 91.75 93 ASP A N 1
ATOM 670 C CA . ASP A 1 93 ? -1.814 -12.640 19.056 1.00 91.75 93 ASP A CA 1
ATOM 671 C C . ASP A 1 93 ? -0.622 -11.750 18.674 1.00 91.75 93 ASP A C 1
ATOM 673 O O . ASP A 1 93 ? -0.228 -11.664 17.509 1.00 91.75 93 ASP A O 1
ATOM 677 N N . VAL A 1 94 ? -0.054 -11.064 19.667 1.00 90.94 94 VAL A N 1
ATOM 678 C CA . VAL A 1 94 ? 1.106 -10.175 19.490 1.00 90.94 94 VAL A CA 1
ATOM 679 C C . VAL A 1 94 ? 2.374 -10.699 20.161 1.00 90.94 94 VAL A C 1
ATOM 681 O O . VAL A 1 94 ? 3.404 -10.025 20.173 1.00 90.94 94 VAL A O 1
ATOM 684 N N . SER A 1 95 ? 2.326 -11.911 20.709 1.00 87.94 95 SER A N 1
ATOM 685 C CA . SER A 1 95 ? 3.407 -12.500 21.502 1.00 87.94 95 SER A CA 1
ATOM 686 C C . SER A 1 95 ? 4.670 -12.688 20.663 1.00 87.94 95 SER A C 1
ATOM 688 O O . SER A 1 95 ? 5.756 -12.248 21.039 1.00 87.94 95 SER A O 1
ATOM 690 N N . SER A 1 96 ? 4.530 -13.306 19.489 1.00 79.75 96 SER A N 1
ATOM 691 C CA . SER A 1 96 ? 5.645 -13.589 18.577 1.00 79.75 96 SER A CA 1
ATOM 692 C C . SER A 1 96 ? 6.185 -12.327 17.897 1.00 79.75 96 SER A C 1
ATOM 694 O O . SER A 1 96 ? 7.399 -12.199 17.711 1.00 79.75 96 SER A O 1
ATOM 696 N N . SER A 1 97 ? 5.302 -11.380 17.567 1.00 78.75 97 SER A N 1
ATOM 697 C CA . SER A 1 97 ? 5.659 -10.152 16.853 1.00 78.75 97 SER A CA 1
ATOM 698 C C . SER A 1 97 ? 6.415 -9.152 17.729 1.00 78.75 97 SER A C 1
ATOM 700 O O . SER A 1 97 ? 7.328 -8.495 17.231 1.00 78.75 97 SER A O 1
ATOM 702 N N . HIS A 1 98 ? 6.090 -9.069 19.024 1.00 82.06 98 HIS A N 1
ATOM 703 C CA . HIS A 1 98 ? 6.703 -8.103 19.943 1.00 82.06 98 HIS A CA 1
ATOM 704 C C . HIS A 1 98 ? 7.819 -8.690 20.820 1.00 82.06 98 HIS A C 1
ATOM 706 O O . HIS A 1 98 ? 8.698 -7.942 21.242 1.00 82.06 98 HIS A O 1
ATOM 712 N N . TYR A 1 99 ? 7.820 -10.005 21.083 1.00 82.94 99 TYR A N 1
ATOM 713 C CA . TYR A 1 99 ? 8.706 -10.613 22.091 1.00 82.94 99 TYR A CA 1
ATOM 714 C C . TYR A 1 99 ? 9.528 -11.807 21.589 1.00 82.94 99 TYR A C 1
ATOM 716 O O . TYR A 1 99 ? 10.075 -12.560 22.398 1.00 82.94 99 TYR A O 1
ATOM 724 N N . SER A 1 100 ? 9.652 -12.018 20.274 1.00 73.69 100 SER A N 1
ATOM 725 C CA . SER A 1 100 ? 10.535 -13.076 19.769 1.00 73.69 100 SER A CA 1
ATOM 726 C C . SER A 1 100 ? 12.007 -12.755 20.065 1.00 73.69 100 SER A C 1
ATOM 728 O O . SER A 1 100 ? 12.540 -11.735 19.631 1.00 73.69 100 SER A O 1
ATOM 730 N N . ALA A 1 101 ? 12.673 -13.664 20.789 1.00 64.06 101 ALA A N 1
ATOM 731 C CA . ALA A 1 101 ? 14.057 -13.518 21.261 1.00 64.06 101 ALA A CA 1
ATOM 732 C C . ALA A 1 101 ? 15.078 -13.253 20.138 1.00 64.06 101 ALA A C 1
ATOM 734 O O . ALA A 1 101 ? 16.139 -12.678 20.378 1.00 64.06 101 ALA A O 1
ATOM 735 N N . ASP A 1 102 ? 14.738 -13.637 18.908 1.00 63.25 102 ASP A N 1
ATOM 736 C CA . ASP A 1 102 ? 15.664 -13.625 17.781 1.00 63.25 102 ASP A CA 1
ATOM 737 C C . ASP A 1 102 ? 15.459 -12.411 16.862 1.00 63.25 102 ASP A C 1
ATOM 739 O O . ASP A 1 102 ? 16.243 -12.221 15.933 1.00 63.25 102 ASP A O 1
ATOM 743 N N . GLY A 1 103 ? 14.370 -11.643 17.033 1.00 54.72 103 GLY A N 1
ATOM 744 C CA . GLY A 1 103 ? 13.943 -10.571 16.115 1.00 54.72 103 GLY A CA 1
ATOM 745 C C . GLY A 1 103 ? 13.708 -11.013 14.655 1.00 54.72 103 GLY A C 1
ATOM 746 O O . GLY A 1 103 ? 13.416 -10.184 13.794 1.00 54.72 103 GLY A O 1
ATOM 747 N N . LYS A 1 104 ? 13.859 -12.313 14.364 1.00 46.69 104 LYS A N 1
ATOM 748 C CA . LYS A 1 104 ? 13.922 -12.911 13.021 1.00 46.69 104 LYS A CA 1
ATOM 749 C C . LYS A 1 104 ? 12.664 -13.680 12.622 1.00 46.69 104 LYS A C 1
ATOM 751 O O . LYS A 1 104 ? 12.482 -13.944 11.439 1.00 46.69 104 LYS A O 1
ATOM 756 N N . ASN A 1 105 ? 11.756 -13.966 13.554 1.00 45.62 105 ASN A N 1
ATOM 757 C CA . ASN A 1 105 ? 10.476 -14.614 13.252 1.00 45.62 105 ASN A CA 1
ATOM 758 C C . ASN A 1 105 ? 9.394 -13.584 12.895 1.00 45.62 105 ASN A C 1
ATOM 760 O O . ASN A 1 105 ? 8.310 -13.581 13.464 1.00 45.62 105 ASN A O 1
ATOM 764 N N . ARG A 1 106 ? 9.688 -12.717 11.916 1.00 47.81 106 ARG A N 1
ATOM 765 C CA . ARG A 1 106 ? 8.701 -11.831 11.267 1.00 47.81 106 ARG A CA 1
ATOM 766 C C . ARG A 1 106 ? 7.856 -12.547 10.200 1.00 47.81 106 ARG A C 1
ATOM 768 O O . ARG A 1 106 ? 7.130 -11.892 9.465 1.00 47.81 106 ARG A O 1
ATOM 775 N N . LEU A 1 107 ? 7.982 -13.869 10.072 1.00 44.16 107 LEU A N 1
ATOM 776 C CA . LEU A 1 107 ? 7.381 -14.635 8.973 1.00 44.16 107 LEU A CA 1
ATOM 777 C C . LEU A 1 107 ? 5.931 -15.079 9.221 1.00 44.16 107 LEU A C 1
ATOM 779 O O . LEU A 1 107 ? 5.298 -15.568 8.295 1.00 44.16 107 LEU A O 1
ATOM 783 N N . GLY A 1 108 ? 5.390 -14.888 10.425 1.00 56.47 108 GLY A N 1
ATOM 784 C CA . GLY A 1 108 ? 3.956 -15.009 10.684 1.00 56.47 108 GLY A CA 1
ATOM 785 C C . GLY A 1 108 ? 3.433 -13.651 11.119 1.00 56.47 108 GLY A C 1
ATOM 786 O O . GLY A 1 108 ? 3.868 -13.142 12.152 1.00 56.47 108 GLY A O 1
ATOM 787 N N . GLY A 1 109 ? 2.560 -13.038 10.321 1.00 61.38 109 GLY A N 1
ATOM 788 C CA . GLY A 1 109 ? 1.829 -11.852 10.754 1.00 61.38 109 GLY A CA 1
ATOM 789 C C . GLY A 1 109 ? 0.995 -12.136 12.015 1.00 61.38 109 GLY A C 1
ATOM 790 O O . GLY A 1 109 ? 0.843 -13.294 12.405 1.00 61.38 109 GLY A O 1
ATOM 791 N N . PRO A 1 110 ? 0.478 -11.091 12.679 1.00 68.19 110 PRO A N 1
ATOM 792 C CA . PRO A 1 110 ? -0.483 -11.258 13.765 1.00 68.19 110 PRO A CA 1
ATOM 793 C C . PRO A 1 110 ? -1.646 -12.162 13.333 1.00 68.19 110 PRO A C 1
ATOM 795 O O . PRO A 1 110 ? -2.305 -11.865 12.340 1.00 68.19 110 PRO A O 1
ATOM 798 N N . ASP A 1 111 ? -1.894 -13.237 14.081 1.00 77.56 111 ASP A N 1
ATOM 799 C CA . ASP A 1 111 ? -2.984 -14.175 13.797 1.00 77.56 111 ASP A CA 1
ATOM 800 C C . ASP A 1 111 ? -4.254 -13.792 14.573 1.00 77.56 111 ASP A C 1
ATOM 802 O O . ASP A 1 111 ? -4.187 -13.330 15.725 1.00 77.56 111 ASP A O 1
ATOM 806 N N . ILE A 1 112 ? -5.416 -13.985 13.947 1.00 84.81 112 ILE A N 1
ATOM 807 C CA . ILE A 1 112 ? -6.720 -13.793 14.582 1.00 84.81 112 ILE A CA 1
ATOM 808 C C . ILE A 1 112 ? -7.064 -15.088 15.311 1.00 84.81 112 ILE A C 1
ATOM 810 O O . ILE A 1 112 ? -7.480 -16.080 14.728 1.00 84.81 112 ILE A O 1
ATOM 814 N N . THR A 1 113 ? -6.900 -15.085 16.629 1.00 80.94 113 THR A N 1
ATOM 815 C CA . THR A 1 113 ? -6.953 -16.329 17.418 1.00 80.94 113 THR A CA 1
ATOM 816 C C . THR A 1 113 ? -8.309 -16.596 18.061 1.00 80.94 113 THR A C 1
ATOM 818 O O . THR A 1 113 ? -8.594 -17.720 18.480 1.00 80.94 113 THR A O 1
ATOM 821 N N . LYS A 1 114 ? -9.161 -15.573 18.193 1.00 84.69 114 LYS A N 1
ATOM 822 C CA . LYS A 1 114 ? -10.464 -15.719 18.849 1.00 84.69 114 LYS A CA 1
ATOM 823 C C . LYS A 1 114 ? -11.447 -14.661 18.385 1.00 84.69 114 LYS A C 1
ATOM 825 O O . LYS A 1 114 ? -11.288 -13.499 18.743 1.00 84.69 114 LYS A O 1
ATOM 830 N N . ARG A 1 115 ? -12.502 -15.083 17.691 1.00 90.31 115 ARG A N 1
ATOM 831 C CA . ARG A 1 115 ? -13.652 -14.251 17.326 1.00 90.31 115 ARG A CA 1
ATOM 832 C C . ARG A 1 115 ? -14.807 -14.449 18.300 1.00 90.31 115 ARG A C 1
ATOM 834 O O . ARG A 1 115 ? -15.087 -15.566 18.733 1.00 90.31 115 ARG A O 1
ATOM 841 N N . GLN A 1 116 ? -15.479 -13.359 18.650 1.00 90.12 116 GLN A N 1
ATOM 842 C CA . GLN A 1 116 ? -16.692 -13.367 19.460 1.00 90.12 116 GLN A CA 1
ATOM 843 C C . GLN A 1 116 ? -17.646 -12.277 18.974 1.00 90.12 116 GLN A C 1
ATOM 845 O O . GLN A 1 116 ? -17.320 -11.094 19.028 1.00 90.12 116 GLN A O 1
ATOM 850 N N . GLN A 1 117 ? -18.840 -12.667 18.541 1.00 90.19 117 GLN A N 1
ATOM 851 C CA . GLN A 1 117 ? -19.945 -11.731 18.362 1.00 90.19 117 GLN A CA 1
ATOM 852 C C . GLN A 1 117 ? -20.593 -11.499 19.727 1.00 90.19 117 GLN A C 1
ATOM 854 O O . GLN A 1 117 ? -21.005 -12.459 20.378 1.00 90.19 117 GLN A O 1
ATOM 859 N N . GLN A 1 118 ? -20.632 -10.248 20.185 1.00 88.25 118 GLN A N 1
ATOM 860 C CA . GLN A 1 118 ? -21.136 -9.902 21.515 1.00 88.25 118 GLN A CA 1
ATOM 861 C C . GLN A 1 118 ? -22.116 -8.736 21.403 1.00 88.25 118 GLN A C 1
ATOM 863 O O . GLN A 1 118 ? -21.732 -7.626 21.043 1.00 88.25 118 GLN A O 1
ATOM 868 N N . SER A 1 119 ? -23.377 -8.986 21.750 1.00 87.56 119 SER A N 1
ATOM 869 C CA . SER A 1 119 ? -24.415 -7.953 21.860 1.00 87.56 119 SER A CA 1
ATOM 870 C C . SER A 1 119 ? -24.550 -7.396 23.282 1.00 87.56 119 SER A C 1
ATOM 872 O O . SER A 1 119 ? -25.155 -6.340 23.480 1.00 87.56 119 SER A O 1
ATOM 874 N N . GLU A 1 120 ? -24.001 -8.111 24.268 1.00 94.31 120 GLU A N 1
ATOM 875 C CA . GLU A 1 120 ? -24.076 -7.806 25.697 1.00 94.31 120 GLU A CA 1
ATOM 876 C C . GLU A 1 120 ? -22.695 -7.429 26.263 1.00 94.31 120 GLU A C 1
ATOM 878 O O . GLU A 1 120 ? -21.667 -7.823 25.702 1.00 94.31 120 GLU A O 1
ATOM 883 N N . PRO A 1 121 ? -22.639 -6.661 27.370 1.00 96.25 121 PRO A N 1
ATOM 884 C CA . PRO A 1 121 ? -21.393 -6.415 28.081 1.00 96.25 121 PRO A CA 1
ATOM 885 C C . PRO A 1 121 ? -20.695 -7.710 28.493 1.00 96.25 121 PRO A C 1
ATOM 887 O O . PRO A 1 121 ? -21.333 -8.648 28.966 1.00 96.25 121 PRO A O 1
ATOM 890 N N . PHE A 1 122 ? -19.369 -7.731 28.402 1.00 95.75 122 PHE A N 1
ATOM 891 C CA . PHE A 1 122 ? -18.567 -8.866 28.850 1.00 95.75 122 PHE A CA 1
ATOM 892 C C . PHE A 1 122 ? -17.317 -8.412 29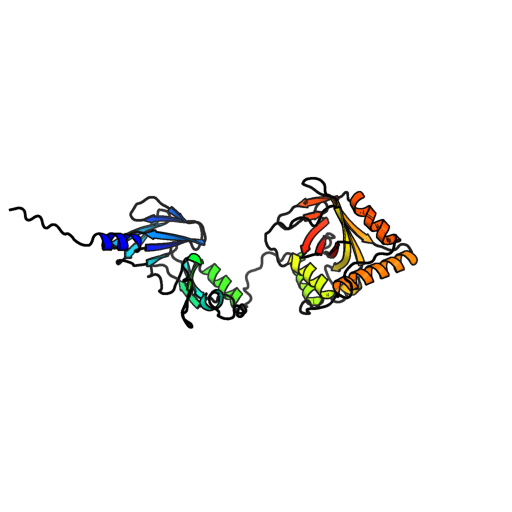.595 1.00 95.75 122 PHE A C 1
ATOM 894 O O . PHE A 1 122 ? -16.797 -7.313 29.390 1.00 95.75 122 PHE A O 1
ATOM 901 N N . LYS A 1 123 ? -16.810 -9.270 30.482 1.00 96.31 123 LYS A N 1
ATOM 902 C CA . LYS A 1 123 ? -15.594 -8.982 31.242 1.00 96.31 123 LYS A CA 1
ATOM 903 C C . LYS A 1 123 ? -14.393 -8.911 30.300 1.00 96.31 123 LYS A C 1
ATOM 905 O O . LYS A 1 123 ? -14.198 -9.794 29.465 1.00 96.31 123 LYS A O 1
ATOM 910 N N . PHE A 1 124 ? -13.578 -7.870 30.448 1.00 95.44 124 PHE A N 1
ATOM 911 C CA . PHE A 1 124 ? -12.370 -7.692 29.656 1.00 95.44 124 PHE A CA 1
ATOM 912 C C . PHE A 1 124 ? -11.425 -8.880 29.901 1.00 95.44 124 PHE A C 1
ATOM 914 O O . PHE A 1 124 ? -11.089 -9.147 31.062 1.00 95.44 124 PHE A O 1
ATOM 921 N N . PRO A 1 125 ? -11.015 -9.622 28.856 1.00 95.25 125 PRO A N 1
ATOM 922 C CA . PRO A 1 125 ? -10.274 -10.857 29.067 1.00 95.25 125 PRO A CA 1
ATOM 923 C C . PRO A 1 125 ? -8.895 -10.609 29.708 1.00 95.25 125 PRO A C 1
ATOM 925 O O . PRO A 1 125 ? -8.257 -9.587 29.438 1.00 95.25 125 PRO A O 1
ATOM 928 N N . PRO A 1 126 ? -8.393 -11.539 30.541 1.00 94.25 126 PRO A N 1
ATOM 929 C CA . PRO A 1 126 ? -7.036 -11.444 31.067 1.00 94.25 126 PRO A CA 1
ATOM 930 C C . PRO A 1 126 ? -6.012 -11.512 29.925 1.00 94.25 126 PRO A C 1
ATOM 932 O O . PRO A 1 126 ? -6.288 -12.083 28.870 1.00 94.25 126 PRO A O 1
ATOM 935 N N . GLN A 1 127 ? -4.825 -10.932 30.136 1.00 94.44 127 GLN A N 1
ATOM 936 C CA . GLN A 1 127 ? -3.726 -10.901 29.149 1.00 94.44 127 GLN A CA 1
ATOM 937 C C . GLN A 1 127 ? -4.086 -10.222 27.814 1.00 94.44 127 GLN A C 1
ATOM 939 O O . GLN A 1 127 ? -3.388 -10.400 26.817 1.00 94.44 127 GLN A O 1
ATOM 944 N N . HIS A 1 128 ? -5.175 -9.451 27.789 1.00 95.50 128 HIS A N 1
ATOM 945 C CA . HIS A 1 128 ? -5.531 -8.614 26.655 1.00 95.50 128 HIS A CA 1
ATOM 946 C C . HIS A 1 128 ? -5.130 -7.165 26.915 1.00 95.50 128 HIS A C 1
ATOM 948 O O . HIS A 1 128 ? -5.087 -6.703 28.056 1.00 95.50 128 HIS A O 1
ATOM 954 N N . TYR A 1 129 ? -4.859 -6.440 25.840 1.00 95.75 129 TYR A N 1
ATOM 955 C CA . TYR A 1 129 ? -4.433 -5.048 25.880 1.00 95.75 129 TYR A CA 1
ATOM 956 C C . TYR A 1 129 ? -5.178 -4.253 24.811 1.00 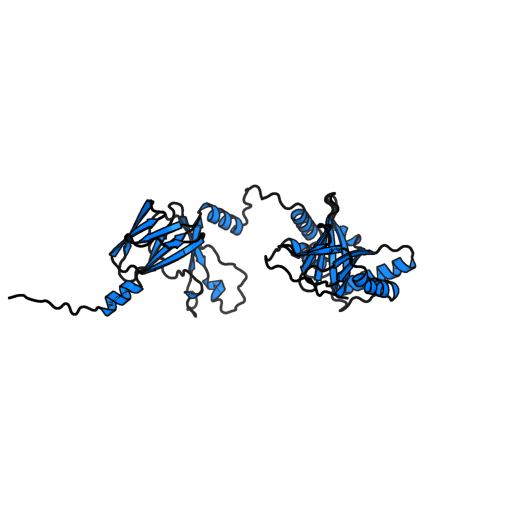95.75 129 TYR A C 1
ATOM 958 O O . TYR A 1 129 ? -5.513 -4.779 23.745 1.00 95.75 129 TYR A O 1
ATOM 966 N N . LEU A 1 130 ? -5.467 -2.981 25.095 1.00 94.56 130 LEU A N 1
ATOM 967 C CA . LEU A 1 130 ? -6.146 -2.111 24.132 1.00 94.56 130 LEU A CA 1
ATOM 968 C C . LEU A 1 130 ? -5.157 -1.490 23.143 1.00 94.56 130 LEU A C 1
ATOM 970 O O . LEU A 1 130 ? -5.433 -1.415 21.946 1.00 94.56 130 LEU A O 1
ATOM 974 N N . THR A 1 131 ? -3.988 -1.071 23.632 1.00 93.88 131 THR A N 1
ATOM 975 C CA . THR A 1 131 ? -2.948 -0.406 22.831 1.00 93.88 131 THR A CA 1
ATOM 976 C C . THR A 1 131 ? -1.590 -1.043 23.048 1.00 93.88 131 THR A C 1
ATOM 978 O O . THR A 1 131 ? -1.350 -1.651 24.087 1.00 93.88 131 THR A O 1
ATOM 981 N N . GLU A 1 132 ? -0.680 -0.837 22.099 1.00 91.62 132 GLU A N 1
ATOM 982 C CA . GLU A 1 132 ? 0.710 -1.285 22.224 1.00 91.62 132 GLU A CA 1
ATOM 983 C C . GLU A 1 132 ? 1.402 -0.665 23.444 1.00 91.62 132 GLU A C 1
ATOM 985 O O . GLU A 1 132 ? 2.207 -1.312 24.095 1.00 91.62 132 GLU A O 1
ATOM 990 N N . LYS A 1 133 ? 1.029 0.564 23.828 1.00 94.25 133 LYS A N 1
ATOM 991 C CA . LYS A 1 133 ? 1.572 1.231 25.022 1.00 94.25 133 LYS A CA 1
ATOM 992 C C . LYS A 1 133 ? 1.172 0.553 26.334 1.00 94.25 133 LYS A C 1
ATOM 994 O O . LYS A 1 133 ? 1.821 0.795 27.345 1.00 94.25 133 LYS A O 1
ATOM 999 N N . GLU A 1 134 ? 0.084 -0.221 26.343 1.00 93.94 134 GLU A N 1
ATOM 1000 C CA . GLU A 1 134 ? -0.322 -1.001 27.518 1.00 93.94 134 GLU A CA 1
ATOM 1001 C C . GLU A 1 134 ? 0.449 -2.329 27.616 1.00 93.94 134 GLU A C 1
ATOM 1003 O O . GLU A 1 134 ? 0.415 -2.958 28.674 1.00 93.94 134 GLU A O 1
ATOM 1008 N N . LEU A 1 135 ? 1.129 -2.761 26.544 1.00 93.38 135 LEU A N 1
ATOM 1009 C CA . LEU A 1 135 ? 1.885 -4.009 26.541 1.00 93.38 135 LEU A CA 1
ATOM 1010 C C . LEU A 1 135 ? 3.071 -3.928 27.522 1.00 93.38 135 LEU A C 1
ATOM 1012 O O . LEU A 1 135 ? 3.717 -2.882 27.639 1.00 93.38 135 LEU A O 1
ATOM 1016 N N . PRO A 1 136 ? 3.383 -5.017 28.245 1.00 93.62 136 PRO A N 1
ATOM 1017 C CA . PRO A 1 136 ? 4.509 -5.042 29.172 1.00 93.62 136 PRO A CA 1
ATOM 1018 C C . PRO A 1 136 ? 5.840 -4.909 28.422 1.00 93.62 136 PRO A C 1
ATOM 1020 O O . PRO A 1 136 ? 5.993 -5.425 27.323 1.00 93.62 136 PRO A O 1
ATOM 1023 N N . ALA A 1 137 ? 6.840 -4.259 29.016 1.00 91.75 137 ALA A N 1
ATOM 1024 C CA . ALA A 1 137 ? 8.151 -4.124 28.371 1.00 91.75 137 ALA A CA 1
ATOM 1025 C C . ALA A 1 137 ? 8.851 -5.482 28.157 1.00 91.75 137 ALA A C 1
ATOM 1027 O O . ALA A 1 137 ? 9.589 -5.658 27.194 1.00 91.75 137 ALA A O 1
ATOM 1028 N N . GLU A 1 138 ? 8.595 -6.445 29.044 1.00 89.25 138 GLU A N 1
ATOM 1029 C CA . GLU A 1 138 ? 9.183 -7.781 29.025 1.00 89.25 138 GLU A CA 1
ATOM 1030 C C . GLU A 1 138 ? 8.131 -8.815 29.442 1.00 89.25 138 GLU A C 1
ATOM 1032 O O . GLU A 1 138 ? 7.267 -8.536 30.278 1.00 89.25 138 GLU A O 1
ATOM 1037 N N . VAL A 1 139 ? 8.229 -10.029 28.897 1.00 90.25 139 VAL A N 1
ATOM 1038 C CA . VAL A 1 139 ? 7.411 -11.176 29.308 1.00 90.25 139 VAL A CA 1
ATOM 1039 C C . VAL A 1 139 ? 8.258 -12.423 29.487 1.00 90.25 139 VAL A C 1
ATOM 1041 O O . VAL A 1 139 ? 9.302 -12.590 28.860 1.00 90.25 139 VAL A O 1
ATOM 1044 N N . SER A 1 140 ? 7.791 -13.332 30.342 1.00 89.19 140 SER A N 1
ATOM 1045 C CA . SER A 1 140 ? 8.397 -14.659 30.455 1.00 89.19 140 SER A CA 1
ATOM 1046 C C . SER A 1 140 ? 8.136 -15.472 29.187 1.00 89.19 140 SER A C 1
ATOM 1048 O O . SER A 1 140 ? 7.055 -15.380 28.602 1.00 89.19 140 SER A O 1
ATOM 1050 N N . SER A 1 141 ? 9.107 -16.298 28.791 1.00 84.44 141 SER A N 1
ATOM 1051 C CA . SER A 1 141 ? 8.964 -17.209 27.649 1.00 84.44 141 SER A CA 1
ATOM 1052 C C . SER A 1 141 ? 7.688 -18.053 27.765 1.00 84.44 141 SER A C 1
ATOM 1054 O O . SER A 1 141 ? 7.384 -18.580 28.836 1.00 84.44 141 SER A O 1
ATOM 1056 N N . GLY A 1 142 ? 6.933 -18.151 26.668 1.00 83.00 142 GLY A N 1
ATOM 1057 C CA . GLY A 1 142 ? 5.651 -18.862 26.607 1.00 83.00 142 GLY A CA 1
ATOM 1058 C C . GLY A 1 142 ? 4.434 -18.067 27.097 1.00 83.00 142 GLY A C 1
ATOM 1059 O O . GLY A 1 142 ? 3.327 -18.596 27.069 1.00 83.00 142 GLY A O 1
ATOM 1060 N N . THR A 1 143 ? 4.601 -16.812 27.529 1.00 90.81 143 THR A N 1
ATOM 1061 C CA . THR A 1 143 ? 3.460 -15.941 27.854 1.00 90.81 143 THR A CA 1
ATOM 1062 C C . THR A 1 143 ? 2.783 -15.479 26.568 1.00 90.81 143 THR A C 1
ATOM 1064 O O . THR A 1 143 ? 3.432 -14.850 25.734 1.00 90.81 143 THR A O 1
ATOM 1067 N N . LEU A 1 144 ? 1.484 -15.759 26.435 1.00 91.69 144 LEU A N 1
ATOM 1068 C CA . LEU A 1 144 ? 0.669 -15.262 25.331 1.00 91.69 144 LEU A CA 1
ATOM 1069 C C . LEU A 1 144 ? 0.051 -13.912 25.701 1.00 91.69 144 LEU A C 1
ATOM 1071 O O . LEU A 1 144 ? -0.496 -13.750 26.795 1.00 91.69 144 LEU A O 1
ATOM 1075 N N . LEU A 1 145 ? 0.155 -12.949 24.793 1.00 93.06 145 LEU A N 1
ATOM 1076 C CA . LEU A 1 145 ? -0.402 -11.612 24.915 1.00 93.06 145 LEU A CA 1
ATOM 1077 C C . LEU A 1 145 ? -1.273 -11.317 23.705 1.00 93.06 145 LEU A C 1
ATOM 1079 O O . LEU A 1 145 ? -0.886 -11.561 22.561 1.00 93.06 145 LEU A O 1
ATOM 1083 N N . TYR A 1 146 ? -2.431 -10.729 23.976 1.00 95.06 146 TYR A N 1
ATOM 1084 C CA . TYR A 1 146 ? -3.424 -10.464 22.951 1.00 95.06 146 TYR A CA 1
ATOM 1085 C C . TYR A 1 146 ? -3.774 -8.988 22.887 1.00 95.06 146 TYR A C 1
ATOM 1087 O O . TYR A 1 146 ? -3.858 -8.298 23.904 1.00 95.06 146 TYR A O 1
ATOM 1095 N N . MET A 1 147 ? -4.061 -8.500 21.689 1.00 94.62 147 MET A N 1
ATOM 1096 C CA . MET A 1 147 ? -4.719 -7.214 21.515 1.00 94.62 147 MET A CA 1
ATOM 1097 C C . MET A 1 147 ? -6.188 -7.428 21.196 1.00 94.62 147 MET A C 1
ATOM 1099 O O . MET A 1 147 ? -6.519 -8.124 20.239 1.00 94.62 147 MET A O 1
ATOM 1103 N N . LEU A 1 148 ? -7.070 -6.808 21.983 1.00 95.75 148 LEU A N 1
ATOM 1104 C CA . LEU A 1 148 ? -8.502 -6.846 21.705 1.00 95.75 148 LEU A CA 1
ATOM 1105 C C . LEU A 1 148 ? -8.856 -5.758 20.686 1.00 95.75 148 LEU A C 1
ATOM 1107 O O . LEU A 1 148 ? -8.524 -4.576 20.857 1.00 95.75 148 LEU A O 1
ATOM 1111 N N . ARG A 1 149 ? -9.550 -6.158 19.627 1.00 94.69 149 ARG A N 1
ATOM 1112 C CA . ARG A 1 149 ? -10.070 -5.284 18.576 1.00 94.69 149 ARG A CA 1
ATOM 1113 C C . ARG A 1 149 ? -11.554 -5.530 18.375 1.00 94.69 149 ARG A C 1
ATOM 1115 O O . ARG A 1 149 ? -12.097 -6.526 18.850 1.00 94.69 149 ARG A O 1
ATOM 1122 N N . SER A 1 150 ? -12.201 -4.606 17.676 1.00 94.44 150 SER A N 1
ATOM 1123 C CA . SER A 1 150 ? -13.568 -4.792 17.213 1.00 94.44 150 SER A CA 1
ATOM 1124 C C . SER A 1 150 ? -13.740 -4.237 15.812 1.00 94.44 150 SER A C 1
ATOM 1126 O O . SER A 1 150 ? -13.174 -3.187 15.514 1.00 94.44 150 SER A O 1
ATOM 1128 N N . LEU A 1 151 ? -14.571 -4.902 15.024 1.00 91.12 151 LEU A N 1
ATOM 1129 C CA . LEU A 1 151 ? -15.019 -4.479 13.702 1.00 91.12 151 LEU A CA 1
ATOM 1130 C C . LEU A 1 151 ? -16.504 -4.840 13.551 1.00 91.12 151 LEU A C 1
ATOM 1132 O O . LEU A 1 151 ? -17.022 -5.645 14.343 1.00 91.12 151 LEU A O 1
ATOM 1136 N N . PRO A 1 152 ? -17.211 -4.256 12.571 1.00 90.75 152 PRO A N 1
ATOM 1137 C CA . PRO A 1 152 ? -18.478 -4.801 12.118 1.00 90.75 152 PRO A CA 1
ATOM 1138 C C . PRO A 1 152 ? -18.257 -6.267 11.723 1.00 90.75 152 PRO A C 1
ATOM 1140 O O . PRO A 1 152 ? -17.184 -6.632 11.232 1.00 90.75 152 PRO A O 1
ATOM 1143 N N . CYS A 1 153 ? -19.217 -7.142 12.020 1.00 89.19 153 CYS A N 1
ATOM 1144 C CA . CYS A 1 153 ? -19.000 -8.575 11.823 1.00 89.19 153 CYS A CA 1
ATOM 1145 C C . CYS A 1 153 ? -18.716 -8.948 10.359 1.00 89.19 153 CYS A C 1
ATOM 1147 O O . CYS A 1 153 ? -17.908 -9.843 10.133 1.00 89.19 153 CYS A O 1
ATOM 1149 N N . ASP A 1 154 ? -19.311 -8.241 9.398 1.00 88.19 154 ASP A N 1
ATOM 1150 C CA . ASP A 1 154 ? -19.090 -8.426 7.960 1.00 88.19 154 ASP A CA 1
ATOM 1151 C C . ASP A 1 154 ? -17.690 -7.978 7.510 1.00 88.19 154 ASP A C 1
ATOM 1153 O O . ASP A 1 154 ? -17.068 -8.621 6.667 1.00 88.19 154 ASP A O 1
ATOM 1157 N N . GLU A 1 155 ? -17.149 -6.906 8.089 1.00 88.88 155 GLU A N 1
ATOM 1158 C CA . GLU A 1 155 ? -15.759 -6.509 7.837 1.00 88.88 155 GLU A CA 1
ATOM 1159 C C . GLU A 1 155 ? -14.768 -7.523 8.411 1.00 88.88 155 GLU A C 1
ATOM 1161 O O . GLU A 1 155 ? -13.763 -7.831 7.768 1.00 88.88 155 GLU A O 1
ATOM 1166 N N . LEU A 1 156 ? -15.056 -8.079 9.594 1.00 89.81 156 LEU A N 1
ATOM 1167 C CA . LEU A 1 156 ? -14.241 -9.154 10.154 1.00 89.81 156 LEU A CA 1
ATOM 1168 C C . LEU A 1 156 ? -14.308 -10.419 9.285 1.00 89.81 156 LEU A C 1
ATOM 1170 O O . LEU A 1 156 ? -13.265 -11.017 9.042 1.00 89.81 156 LEU A O 1
ATOM 1174 N N . ASP A 1 157 ? -15.486 -10.782 8.765 1.00 88.62 157 ASP A N 1
ATOM 1175 C CA . ASP A 1 157 ? -15.638 -11.900 7.820 1.00 88.62 157 ASP A CA 1
ATOM 1176 C C . ASP A 1 157 ? -14.755 -11.709 6.575 1.00 88.62 157 ASP A C 1
ATOM 1178 O O . ASP A 1 157 ? -14.074 -12.637 6.137 1.00 88.62 157 ASP A O 1
ATOM 1182 N N . ARG A 1 158 ? -14.726 -10.492 6.014 1.00 84.31 158 ARG A N 1
ATOM 1183 C CA . ARG A 1 158 ? -13.865 -10.161 4.866 1.00 84.31 158 ARG A CA 1
ATOM 1184 C C . ARG A 1 158 ? -12.382 -10.250 5.213 1.00 84.31 158 ARG A C 1
ATOM 1186 O O . ARG A 1 158 ? -11.601 -10.748 4.403 1.00 84.31 158 ARG A O 1
ATOM 1193 N N . LEU A 1 159 ? -12.001 -9.762 6.394 1.00 85.88 159 LEU A N 1
ATOM 1194 C CA . LEU A 1 159 ? -10.624 -9.812 6.873 1.00 85.88 159 LEU A CA 1
ATOM 1195 C C . LEU A 1 159 ? -10.154 -11.262 7.036 1.00 85.88 159 LEU A C 1
ATOM 1197 O O . LEU A 1 159 ? -9.100 -11.614 6.517 1.00 85.88 159 LEU A O 1
ATOM 1201 N N . GLU A 1 160 ? -10.949 -12.105 7.699 1.00 84.12 160 GLU A N 1
ATOM 1202 C CA . GLU A 1 160 ? -10.665 -13.535 7.883 1.00 84.12 160 GLU A CA 1
ATOM 1203 C C . GLU A 1 160 ? -10.564 -14.255 6.531 1.00 84.12 160 GLU A C 1
ATOM 1205 O O . GLU A 1 160 ? -9.583 -14.947 6.269 1.00 84.12 160 GLU A O 1
ATOM 1210 N N . ALA A 1 161 ? -11.504 -14.014 5.613 1.00 79.44 161 ALA A N 1
ATOM 1211 C CA . ALA A 1 161 ? -11.471 -14.642 4.295 1.00 79.44 161 ALA A CA 1
ATOM 1212 C C . ALA A 1 161 ? -10.232 -14.242 3.465 1.00 79.44 161 ALA A C 1
ATOM 1214 O O . ALA A 1 161 ? -9.679 -15.074 2.741 1.00 79.44 161 ALA A O 1
ATOM 1215 N N . GLY A 1 162 ? -9.763 -12.995 3.605 1.00 76.81 162 GLY A N 1
ATOM 1216 C CA . GLY A 1 162 ? -8.511 -12.532 3.006 1.00 76.81 162 GLY A CA 1
ATOM 1217 C C . GLY A 1 162 ? -7.263 -13.176 3.622 1.00 76.81 162 GLY A C 1
ATOM 1218 O O . GLY A 1 162 ? -6.299 -13.437 2.903 1.00 76.81 162 GLY A O 1
ATOM 1219 N N . LEU A 1 163 ? -7.282 -13.469 4.927 1.00 74.50 163 LEU A N 1
ATOM 1220 C CA . LEU A 1 163 ? -6.188 -14.157 5.625 1.00 74.50 163 LEU A CA 1
ATOM 1221 C C . LEU A 1 163 ? -6.111 -15.646 5.264 1.00 74.50 163 LEU A C 1
ATOM 1223 O O . LEU A 1 163 ? -5.016 -16.175 5.087 1.00 74.50 163 LEU A O 1
ATOM 1227 N N . ASP A 1 164 ? -7.258 -16.298 5.073 1.00 67.62 164 ASP A N 1
ATOM 1228 C CA . ASP A 1 164 ? -7.341 -17.719 4.712 1.00 67.62 164 ASP A CA 1
ATOM 1229 C C . ASP A 1 164 ? -7.029 -17.995 3.228 1.00 67.62 164 ASP A C 1
ATOM 1231 O O . ASP A 1 164 ? -7.108 -19.138 2.769 1.00 67.62 164 ASP A O 1
ATOM 1235 N N . GLY A 1 165 ? -6.708 -16.959 2.441 1.00 55.50 165 GLY A N 1
ATOM 1236 C CA . GLY A 1 165 ? -6.455 -17.075 1.002 1.00 55.50 165 GLY A CA 1
ATOM 1237 C C . GLY A 1 165 ? -7.671 -17.559 0.204 1.00 55.50 165 GLY A C 1
ATOM 1238 O O . GLY A 1 165 ? -7.529 -17.989 -0.943 1.00 55.50 165 GLY A O 1
ATOM 1239 N N . SER A 1 166 ? -8.866 -17.513 0.801 1.00 46.06 166 SER A N 1
ATOM 1240 C CA . SER A 1 166 ? -10.106 -17.888 0.133 1.00 46.06 166 SER A CA 1
ATOM 1241 C C . SER A 1 166 ? -10.553 -16.718 -0.743 1.00 46.06 166 SER A C 1
ATOM 1243 O O . SER A 1 166 ? -10.803 -15.635 -0.216 1.00 46.06 166 SER A O 1
ATOM 1245 N N . PRO A 1 167 ? -10.659 -16.884 -2.075 1.00 43.47 167 PRO A N 1
ATOM 1246 C CA . PRO A 1 167 ? -11.053 -15.794 -2.956 1.00 43.47 167 PRO A CA 1
ATOM 1247 C C . PRO A 1 167 ? -12.488 -15.371 -2.623 1.00 43.47 167 PRO A C 1
ATOM 1249 O O . PRO A 1 167 ? -13.446 -16.087 -2.917 1.00 43.47 167 PRO A O 1
ATOM 1252 N N . THR A 1 168 ? -12.645 -14.215 -1.982 1.00 43.97 168 THR A N 1
ATOM 1253 C CA . THR A 1 168 ? -13.950 -13.619 -1.705 1.00 43.97 168 THR A CA 1
ATOM 1254 C C . THR A 1 168 ? -14.577 -13.152 -3.012 1.00 43.97 168 THR A C 1
ATOM 1256 O O . THR A 1 168 ? -14.063 -12.287 -3.715 1.00 43.97 168 THR A O 1
ATOM 1259 N N . SER A 1 169 ? -15.718 -13.745 -3.353 1.00 51.69 169 SER A N 1
ATOM 1260 C CA . SER A 1 169 ? -16.541 -13.389 -4.508 1.00 51.69 169 SER A CA 1
ATOM 1261 C C . SER A 1 169 ? -17.370 -12.123 -4.243 1.00 51.69 169 SER A C 1
ATOM 1263 O O . SER A 1 169 ? -18.597 -12.150 -4.330 1.00 51.69 169 SER A O 1
ATOM 1265 N N . GLU A 1 170 ? -16.718 -11.021 -3.880 1.00 41.19 170 GLU A N 1
ATOM 1266 C CA . GLU A 1 170 ? -17.280 -9.673 -4.018 1.00 41.19 170 GLU A CA 1
ATOM 1267 C C . GLU A 1 170 ? -16.868 -9.168 -5.413 1.00 41.19 170 GLU A C 1
ATOM 1269 O O . GLU A 1 170 ? -15.728 -9.414 -5.820 1.00 41.19 170 GLU A O 1
ATOM 1274 N N . PRO A 1 171 ? -17.750 -8.529 -6.210 1.00 41.62 171 PRO A N 1
ATOM 1275 C CA . PRO A 1 171 ? -17.310 -7.932 -7.459 1.00 41.62 171 PRO A CA 1
ATOM 1276 C C . PRO A 1 171 ? -16.331 -6.828 -7.082 1.00 41.62 171 PRO A C 1
ATOM 1278 O O . PRO A 1 171 ? -16.735 -5.812 -6.516 1.00 41.62 171 PRO A O 1
ATOM 1281 N N . ALA A 1 172 ? -15.047 -7.076 -7.340 1.00 46.22 172 ALA A N 1
ATOM 1282 C CA . ALA A 1 172 ? -13.992 -6.117 -7.091 1.00 46.22 172 ALA A CA 1
ATOM 1283 C C . ALA A 1 172 ? -14.418 -4.752 -7.667 1.00 46.22 172 ALA A C 1
ATOM 1285 O O . ALA A 1 172 ? -15.038 -4.730 -8.743 1.00 46.22 172 ALA A O 1
ATOM 1286 N N . PRO A 1 173 ? -14.099 -3.618 -7.005 1.00 45.53 173 PRO A N 1
ATOM 1287 C CA . PRO A 1 173 ? -14.140 -2.325 -7.688 1.00 45.53 173 PRO A CA 1
ATOM 1288 C C . PRO A 1 173 ? -13.469 -2.518 -9.050 1.00 45.53 173 PRO A C 1
ATOM 1290 O O . PRO A 1 173 ? -12.484 -3.263 -9.085 1.00 45.53 173 PRO A O 1
ATOM 1293 N N . PRO A 1 174 ? -14.027 -1.969 -10.153 1.00 45.62 174 PRO A N 1
ATOM 1294 C CA . PRO A 1 174 ? -13.562 -2.287 -11.499 1.00 45.62 174 PRO A CA 1
ATOM 1295 C C . PRO A 1 174 ? -12.047 -2.200 -11.485 1.00 45.62 174 PRO A C 1
ATOM 1297 O O . PRO A 1 174 ? -11.509 -1.130 -11.194 1.00 45.62 174 PRO A O 1
ATOM 1300 N N . ALA A 1 175 ? -11.399 -3.362 -11.634 1.00 64.06 175 ALA A N 1
ATOM 1301 C CA . ALA A 1 175 ? -9.961 -3.465 -11.491 1.00 64.06 175 ALA A CA 1
ATOM 1302 C C . ALA A 1 175 ? -9.390 -2.411 -12.427 1.00 64.06 175 ALA A C 1
ATOM 1304 O O . ALA A 1 175 ? -9.746 -2.418 -13.607 1.00 64.06 175 ALA A O 1
ATOM 1305 N N . ASP A 1 176 ? -8.624 -1.459 -11.887 1.00 81.81 176 ASP A N 1
ATOM 1306 C CA . ASP A 1 176 ? -7.962 -0.452 -12.704 1.00 81.81 176 ASP A CA 1
ATOM 1307 C C . ASP A 1 176 ? -7.264 -1.221 -13.836 1.00 81.81 176 ASP A C 1
ATOM 1309 O O . ASP A 1 176 ? -6.377 -2.034 -13.544 1.00 81.81 176 ASP A O 1
ATOM 1313 N N . PRO A 1 177 ? -7.718 -1.080 -15.097 1.00 84.44 177 PRO A N 1
ATOM 1314 C CA . PRO A 1 177 ? -7.263 -1.943 -16.182 1.00 84.44 177 PRO A CA 1
ATOM 1315 C C . PRO A 1 177 ? -5.752 -1.807 -16.376 1.00 84.44 177 PRO A C 1
ATOM 1317 O O . PRO A 1 177 ? -5.083 -2.757 -16.773 1.00 84.44 177 PRO A O 1
ATOM 1320 N N . THR A 1 178 ? -5.208 -0.653 -15.991 1.00 87.44 178 THR A N 1
ATOM 1321 C CA . THR A 1 178 ? -3.780 -0.377 -15.911 1.00 87.44 178 THR A CA 1
ATOM 1322 C C . THR A 1 178 ? -3.084 -1.287 -14.908 1.00 87.44 178 THR A C 1
ATOM 1324 O O . THR A 1 178 ? -2.107 -1.950 -15.249 1.00 87.44 178 THR A O 1
ATOM 1327 N N . LEU A 1 179 ? -3.591 -1.354 -13.673 1.00 86.38 179 LEU A N 1
ATOM 1328 C CA . LEU A 1 179 ? -3.005 -2.185 -12.619 1.00 86.38 179 LEU A CA 1
ATOM 1329 C C . LEU A 1 179 ? -3.122 -3.666 -12.959 1.00 86.38 179 LEU A C 1
ATOM 1331 O O . LEU A 1 179 ? -2.146 -4.396 -12.804 1.00 86.38 179 LEU A O 1
ATOM 1335 N N . ALA A 1 180 ? -4.276 -4.100 -13.472 1.00 87.38 180 ALA A N 1
ATOM 1336 C CA . ALA A 1 180 ? -4.457 -5.472 -13.933 1.00 87.38 180 ALA A CA 1
ATOM 1337 C C . ALA A 1 180 ? -3.413 -5.829 -15.003 1.00 87.38 180 ALA A C 1
ATOM 1339 O O . ALA A 1 180 ? -2.730 -6.848 -14.890 1.00 87.38 180 ALA A O 1
ATOM 1340 N N . ARG A 1 181 ? -3.202 -4.940 -15.982 1.00 89.62 181 ARG A N 1
ATOM 1341 C CA . ARG A 1 181 ? -2.226 -5.167 -17.048 1.00 89.62 181 ARG A CA 1
ATOM 1342 C C . ARG A 1 181 ? -0.779 -5.154 -16.552 1.00 89.62 181 ARG A C 1
ATOM 1344 O O . ARG A 1 181 ? 0.027 -5.956 -17.017 1.00 89.62 181 ARG A O 1
ATOM 1351 N N . LEU A 1 182 ? -0.437 -4.299 -15.588 1.00 90.06 182 LEU A N 1
ATOM 1352 C CA . LEU A 1 182 ? 0.893 -4.280 -14.964 1.00 90.06 182 LEU A CA 1
ATOM 1353 C C . LEU A 1 182 ? 1.166 -5.537 -14.124 1.00 90.06 182 LEU A C 1
ATOM 1355 O O . LEU A 1 182 ? 2.300 -6.023 -14.104 1.00 90.06 182 LEU A O 1
ATOM 1359 N N . VAL A 1 183 ? 0.144 -6.093 -13.467 1.00 87.62 183 VAL A N 1
ATOM 1360 C CA . VAL A 1 183 ? 0.236 -7.380 -12.758 1.00 87.62 183 VAL A CA 1
ATOM 1361 C C . VAL A 1 183 ? 0.462 -8.522 -13.749 1.00 87.62 183 VAL A C 1
ATOM 1363 O O . VAL A 1 183 ? 1.381 -9.317 -13.555 1.00 87.62 183 VAL A O 1
ATOM 1366 N N . GLU A 1 184 ? -0.307 -8.576 -14.841 1.00 88.88 184 GLU A N 1
ATOM 1367 C CA . GLU A 1 184 ? -0.106 -9.561 -15.915 1.00 88.88 184 GLU A CA 1
ATOM 1368 C C . GLU A 1 184 ? 1.300 -9.468 -16.519 1.00 88.88 184 GLU A C 1
ATOM 1370 O O . GLU A 1 184 ? 1.963 -10.488 -16.706 1.00 88.88 184 GLU A O 1
ATOM 1375 N N . PHE A 1 185 ? 1.780 -8.248 -16.777 1.00 90.31 185 PHE A N 1
ATOM 1376 C CA . PHE A 1 185 ? 3.134 -7.999 -17.268 1.00 90.31 185 PHE A CA 1
ATOM 1377 C C . PHE A 1 185 ? 4.197 -8.500 -16.291 1.00 90.31 185 PHE A C 1
ATOM 1379 O O . PHE A 1 185 ? 5.090 -9.239 -16.700 1.00 90.31 185 PHE A O 1
ATOM 1386 N N . SER A 1 186 ? 4.066 -8.173 -15.003 1.00 88.44 186 SER A N 1
ATOM 1387 C CA . SER A 1 186 ? 4.993 -8.624 -13.954 1.00 88.44 186 SER A CA 1
ATOM 1388 C C . SER A 1 186 ? 5.067 -10.149 -13.865 1.00 88.44 186 SER A C 1
ATOM 1390 O O . SER A 1 186 ? 6.152 -10.721 -13.743 1.00 88.44 186 SER A O 1
ATOM 1392 N N . ALA A 1 187 ? 3.916 -10.819 -13.963 1.00 86.31 187 ALA A N 1
ATOM 1393 C CA . ALA A 1 187 ? 3.847 -12.274 -13.974 1.00 86.31 187 ALA A CA 1
ATOM 1394 C C . ALA A 1 187 ? 4.506 -12.863 -15.233 1.00 86.31 187 ALA A C 1
ATOM 1396 O O . ALA A 1 187 ? 5.288 -13.808 -15.137 1.00 86.31 187 ALA A O 1
ATOM 1397 N N . ALA A 1 188 ? 4.244 -12.283 -16.410 1.00 87.81 188 ALA A N 1
ATOM 1398 C CA . ALA A 1 188 ? 4.773 -12.768 -17.684 1.00 87.81 188 ALA A CA 1
ATOM 1399 C C . ALA A 1 188 ? 6.304 -12.680 -17.785 1.00 87.81 188 ALA A C 1
ATOM 1401 O O . ALA A 1 188 ? 6.922 -13.553 -18.392 1.00 87.81 188 ALA A O 1
ATOM 1402 N N . ILE A 1 189 ? 6.921 -11.660 -17.179 1.00 86.19 189 ILE A N 1
ATOM 1403 C CA . ILE A 1 189 ? 8.385 -11.495 -17.175 1.00 86.19 189 ILE A CA 1
ATOM 1404 C C . ILE A 1 189 ? 9.082 -12.219 -16.011 1.00 86.19 189 ILE A C 1
ATOM 1406 O O . ILE A 1 189 ? 10.304 -12.131 -15.885 1.00 86.19 189 ILE A O 1
ATOM 1410 N N . GLY A 1 190 ? 8.328 -12.932 -15.167 1.00 83.50 190 GLY A N 1
ATOM 1411 C CA . GLY A 1 190 ? 8.874 -13.757 -14.091 1.00 83.50 190 GLY A CA 1
ATOM 1412 C C . GLY A 1 190 ? 9.479 -12.953 -12.940 1.00 83.50 190 GLY A C 1
ATOM 1413 O O . GLY A 1 190 ? 10.610 -13.220 -12.531 1.00 83.50 190 GLY A O 1
ATOM 1414 N N . CYS A 1 191 ? 8.727 -11.995 -12.387 1.00 81.06 191 CYS A N 1
ATOM 1415 C CA . CYS A 1 191 ? 9.173 -11.160 -11.263 1.00 81.06 191 CYS A CA 1
ATOM 1416 C C . CYS A 1 191 ? 9.489 -11.886 -9.945 1.00 81.06 191 CYS A C 1
ATOM 1418 O O . CYS A 1 191 ? 9.937 -11.256 -8.988 1.00 81.06 191 CYS A O 1
ATOM 1420 N N . ASP A 1 192 ? 9.344 -13.207 -9.917 1.00 67.81 192 ASP A N 1
ATOM 1421 C CA . ASP A 1 192 ? 9.768 -14.071 -8.817 1.00 67.81 192 ASP A CA 1
ATOM 1422 C C . ASP A 1 192 ? 11.299 -14.286 -8.779 1.00 67.81 192 ASP A C 1
ATOM 1424 O O . ASP A 1 192 ? 11.829 -14.853 -7.820 1.00 67.81 192 ASP A O 1
ATOM 1428 N N . ALA A 1 193 ? 12.036 -13.845 -9.810 1.00 56.59 193 ALA A N 1
ATOM 1429 C CA . ALA A 1 193 ? 13.487 -13.996 -9.902 1.00 56.59 193 ALA A CA 1
ATOM 1430 C C . ALA A 1 193 ? 14.256 -12.793 -9.289 1.00 56.59 193 ALA A C 1
ATOM 1432 O O . ALA A 1 193 ? 14.010 -11.642 -9.652 1.00 56.59 193 ALA A O 1
ATOM 1433 N N . PRO A 1 194 ? 15.244 -13.020 -8.397 1.00 53.53 194 PRO A N 1
ATOM 1434 C CA . PRO A 1 194 ? 15.875 -11.949 -7.609 1.00 53.53 194 PRO A CA 1
ATOM 1435 C C . PRO A 1 194 ? 16.929 -11.082 -8.341 1.00 53.53 194 PRO A C 1
ATOM 1437 O O . PRO A 1 194 ? 17.451 -10.129 -7.739 1.00 53.53 194 PRO A O 1
ATOM 1440 N N . GLU A 1 195 ? 17.263 -11.377 -9.605 1.00 67.00 195 GLU A N 1
ATOM 1441 C CA . GLU A 1 195 ? 18.430 -10.822 -10.318 1.00 67.00 195 GLU A CA 1
ATOM 1442 C C . GLU A 1 195 ? 18.156 -10.505 -11.806 1.00 67.00 195 GLU A C 1
ATOM 1444 O O . GLU A 1 195 ? 17.264 -11.078 -12.428 1.00 67.00 195 GLU A O 1
ATOM 1449 N N . GLY A 1 196 ? 18.947 -9.591 -12.390 1.00 70.69 196 GLY A N 1
ATOM 1450 C CA . GLY A 1 196 ? 18.924 -9.249 -13.822 1.00 70.69 196 GLY A CA 1
ATOM 1451 C C . GLY A 1 196 ? 18.039 -8.054 -14.213 1.00 70.69 196 GLY A C 1
ATOM 1452 O O . GLY A 1 196 ? 17.433 -7.400 -13.370 1.00 70.69 196 GLY A O 1
ATOM 1453 N N . VAL A 1 197 ? 17.949 -7.766 -15.521 1.00 68.69 197 VAL A N 1
ATOM 1454 C CA . VAL A 1 197 ? 17.174 -6.625 -16.069 1.00 68.69 197 VAL A CA 1
ATOM 1455 C C . VAL A 1 197 ? 15.678 -6.736 -15.750 1.00 68.69 197 VAL A C 1
ATOM 1457 O O . VAL A 1 197 ? 15.022 -5.718 -15.538 1.00 68.69 197 VAL A O 1
ATOM 1460 N N . ALA A 1 198 ? 15.144 -7.959 -15.652 1.00 78.62 198 ALA A N 1
ATOM 1461 C CA . ALA A 1 198 ? 13.763 -8.208 -15.237 1.00 78.62 198 ALA A CA 1
ATOM 1462 C C . ALA A 1 198 ? 13.446 -7.547 -13.886 1.00 78.62 198 ALA A C 1
ATOM 1464 O O . ALA A 1 198 ? 12.390 -6.945 -13.736 1.00 78.62 198 ALA A O 1
ATOM 1465 N N . LYS A 1 199 ? 14.401 -7.524 -12.945 1.00 81.00 199 LYS A N 1
ATOM 1466 C CA . LYS A 1 199 ? 14.240 -6.876 -11.637 1.00 81.00 199 LYS A CA 1
ATOM 1467 C C . LYS A 1 199 ? 13.864 -5.399 -11.744 1.00 81.00 199 LYS A C 1
ATOM 1469 O O . LYS A 1 199 ? 13.041 -4.930 -10.966 1.00 81.00 199 LYS A O 1
ATOM 1474 N N . ALA A 1 200 ? 14.444 -4.666 -12.695 1.00 81.88 200 ALA A N 1
ATOM 1475 C CA . ALA A 1 200 ? 14.125 -3.255 -12.902 1.00 81.88 200 ALA A CA 1
ATOM 1476 C C . ALA A 1 200 ? 12.671 -3.071 -13.360 1.00 81.88 200 ALA A C 1
ATOM 1478 O O . ALA A 1 200 ? 11.969 -2.198 -12.854 1.00 81.88 200 ALA A O 1
ATOM 1479 N N . TRP A 1 201 ? 12.198 -3.947 -14.248 1.00 87.25 201 TRP A N 1
ATOM 1480 C CA . TRP A 1 201 ? 10.804 -3.984 -14.690 1.00 87.25 201 TRP A CA 1
ATOM 1481 C C . TRP A 1 201 ? 9.842 -4.384 -13.569 1.00 87.25 201 TRP A C 1
ATOM 1483 O O . TRP A 1 201 ? 8.766 -3.807 -13.458 1.00 87.25 201 TRP A O 1
ATOM 1493 N N . CYS A 1 202 ? 10.253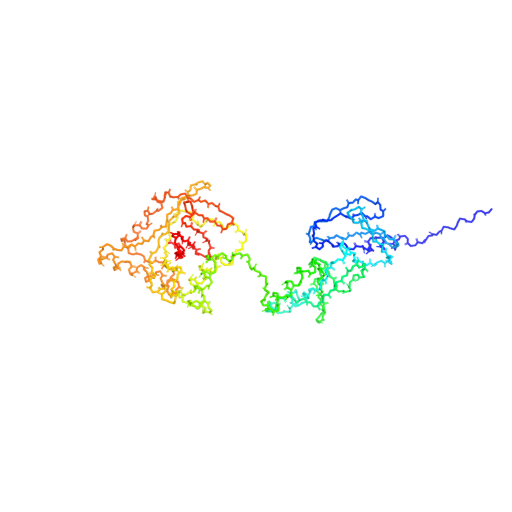 -5.293 -12.686 1.00 86.31 202 CYS A N 1
ATOM 1494 C CA . CYS A 1 202 ? 9.481 -5.677 -11.506 1.00 86.31 202 CYS A CA 1
ATOM 1495 C C . CYS A 1 202 ? 9.373 -4.545 -10.488 1.00 86.31 202 CYS A C 1
ATOM 1497 O O . CYS A 1 202 ? 8.302 -4.308 -9.943 1.00 86.31 202 CYS A O 1
ATOM 1499 N N . VAL A 1 203 ? 10.460 -3.802 -10.261 1.00 83.69 203 VAL A N 1
ATOM 1500 C CA . VAL A 1 203 ? 10.431 -2.583 -9.441 1.00 83.69 203 VAL A CA 1
ATOM 1501 C C . VAL A 1 203 ? 9.519 -1.535 -10.081 1.00 83.69 203 VAL A C 1
ATOM 1503 O O . VAL A 1 203 ? 8.714 -0.923 -9.384 1.00 83.69 203 VAL A O 1
ATOM 1506 N N . ALA A 1 204 ? 9.605 -1.362 -11.403 1.00 83.94 204 ALA A N 1
ATOM 1507 C CA . ALA A 1 204 ? 8.778 -0.420 -12.144 1.00 83.94 204 ALA A CA 1
ATOM 1508 C C . ALA A 1 204 ? 7.284 -0.753 -12.043 1.00 83.94 204 ALA A C 1
ATOM 1510 O O . ALA A 1 204 ? 6.501 0.107 -11.662 1.00 83.94 204 ALA A O 1
ATOM 1511 N N . ALA A 1 205 ? 6.883 -1.998 -12.296 1.00 84.38 205 ALA A N 1
ATOM 1512 C CA . ALA A 1 205 ? 5.490 -2.416 -12.161 1.00 84.38 205 ALA A CA 1
ATOM 1513 C C . ALA A 1 205 ? 5.023 -2.450 -10.688 1.00 84.38 205 ALA A C 1
ATOM 1515 O O . ALA A 1 205 ? 3.898 -2.058 -10.370 1.00 84.38 205 ALA A O 1
ATOM 1516 N N . GLY A 1 206 ? 5.911 -2.841 -9.768 1.00 81.81 206 GLY A N 1
ATOM 1517 C CA . GLY A 1 206 ? 5.684 -2.834 -8.322 1.00 81.81 206 GLY A CA 1
ATOM 1518 C C . GLY A 1 206 ? 5.360 -1.446 -7.763 1.00 81.81 206 GLY A C 1
ATOM 1519 O O . GLY A 1 206 ? 4.485 -1.306 -6.911 1.00 81.81 206 GLY A O 1
ATOM 1520 N N . ALA A 1 207 ? 5.997 -0.398 -8.2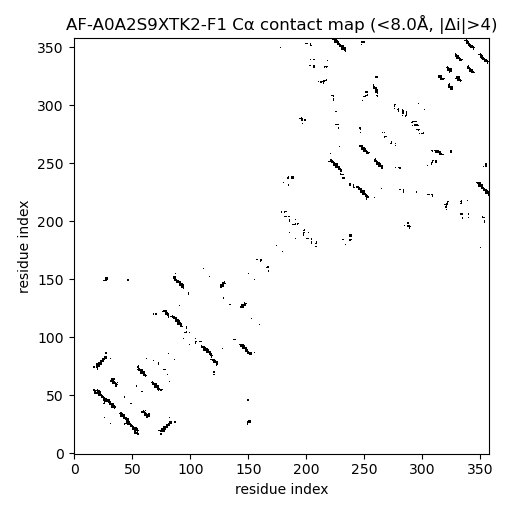91 1.00 80.31 207 ALA A N 1
ATOM 1521 C CA . ALA A 1 207 ? 5.759 0.985 -7.873 1.00 80.31 207 ALA A CA 1
ATOM 1522 C C . ALA A 1 207 ? 4.332 1.497 -8.172 1.00 80.31 207 ALA A C 1
ATOM 1524 O O . ALA A 1 207 ? 3.911 2.513 -7.611 1.00 80.31 207 ALA A O 1
ATOM 1525 N N . TRP A 1 208 ? 3.570 0.810 -9.034 1.00 79.25 208 TRP A N 1
ATOM 1526 C CA . TRP A 1 208 ? 2.161 1.125 -9.304 1.00 79.25 208 TRP A CA 1
ATOM 1527 C C . TRP A 1 208 ? 1.198 0.279 -8.481 1.00 79.25 208 TRP A C 1
ATOM 1529 O O . TRP A 1 208 ? 0.130 0.769 -8.122 1.00 79.25 208 TRP A O 1
ATOM 1539 N N . THR A 1 209 ? 1.584 -0.953 -8.151 1.00 71.56 209 THR A N 1
ATOM 1540 C CA . THR A 1 209 ? 0.746 -1.901 -7.404 1.00 71.56 209 THR A CA 1
ATOM 1541 C C . THR A 1 209 ? 0.826 -1.709 -5.889 1.00 71.56 209 THR A C 1
ATOM 1543 O O . THR A 1 209 ? -0.129 -2.032 -5.188 1.00 71.56 209 THR A O 1
ATOM 1546 N N . HIS A 1 210 ? 1.906 -1.107 -5.383 1.00 65.75 210 HIS A N 1
ATOM 1547 C CA . HIS A 1 210 ? 2.055 -0.722 -3.980 1.00 65.75 210 HIS A CA 1
ATOM 1548 C C . HIS A 1 210 ? 2.021 0.803 -3.843 1.00 65.75 210 HIS A C 1
ATOM 1550 O O . HIS A 1 210 ? 3.036 1.483 -3.992 1.00 65.75 210 HIS A O 1
ATOM 1556 N N . VAL A 1 211 ? 0.832 1.352 -3.588 1.00 56.78 211 VAL A N 1
ATOM 1557 C CA . VAL A 1 211 ? 0.665 2.773 -3.263 1.00 56.78 211 VAL A CA 1
ATOM 1558 C C . VAL A 1 211 ? 0.846 2.924 -1.756 1.00 56.78 211 VAL A C 1
ATOM 1560 O O . VAL A 1 211 ? -0.099 2.728 -1.002 1.00 56.78 211 VAL A O 1
ATOM 1563 N N . ASP A 1 212 ? 2.056 3.238 -1.299 1.00 55.66 212 ASP A N 1
ATOM 1564 C CA . ASP A 1 212 ? 2.176 3.890 0.006 1.00 55.66 212 ASP A CA 1
ATOM 1565 C C . ASP A 1 212 ? 1.702 5.341 -0.178 1.00 55.66 212 ASP A C 1
ATOM 1567 O O . ASP A 1 212 ? 2.268 6.080 -0.983 1.00 55.66 212 ASP A O 1
ATOM 1571 N N . ASP A 1 213 ? 0.662 5.749 0.558 1.00 47.66 213 ASP A N 1
ATOM 1572 C CA . ASP A 1 213 ? -0.058 7.040 0.456 1.00 47.66 213 ASP A CA 1
ATOM 1573 C C . ASP A 1 213 ? 0.800 8.302 0.720 1.00 47.66 213 ASP A C 1
ATOM 1575 O O . ASP A 1 213 ? 0.300 9.429 0.814 1.00 47.66 213 ASP A O 1
ATOM 1579 N N . ALA A 1 214 ? 2.115 8.155 0.872 1.00 51.31 214 ALA A N 1
ATOM 1580 C CA . ALA A 1 214 ? 3.019 9.280 1.002 1.00 51.31 214 ALA A CA 1
ATOM 1581 C C . ALA A 1 214 ? 3.264 9.898 -0.379 1.00 51.31 214 ALA A C 1
ATOM 1583 O O . ALA A 1 214 ? 3.898 9.282 -1.232 1.00 51.31 214 ALA A O 1
ATOM 1584 N N . LYS A 1 215 ? 2.818 11.149 -0.575 1.00 56.62 215 LYS A N 1
ATOM 1585 C CA . LYS A 1 215 ? 3.206 11.994 -1.718 1.00 56.62 215 LYS A CA 1
ATOM 1586 C C . LYS A 1 215 ? 4.711 11.875 -1.949 1.00 56.62 215 LYS A C 1
ATOM 1588 O O . LYS A 1 215 ? 5.502 12.433 -1.185 1.00 56.62 215 LYS A O 1
ATOM 1593 N N . LEU A 1 216 ? 5.096 11.135 -2.984 1.00 60.78 216 LEU A N 1
ATOM 1594 C CA . LEU A 1 216 ? 6.502 10.914 -3.275 1.00 60.78 216 LEU A CA 1
ATOM 1595 C C . LEU A 1 216 ? 7.106 12.250 -3.729 1.00 60.78 216 LEU A C 1
ATOM 1597 O O . LEU A 1 216 ? 6.552 12.903 -4.625 1.00 60.78 216 LEU A O 1
ATOM 1601 N N . PRO A 1 217 ? 8.208 12.703 -3.103 1.00 69.44 217 PRO A N 1
ATOM 1602 C CA . PRO A 1 217 ? 8.875 13.917 -3.541 1.00 69.44 217 PRO A CA 1
ATOM 1603 C C . PRO A 1 217 ? 9.272 13.763 -5.009 1.00 69.44 217 PRO A C 1
ATOM 1605 O O . PRO A 1 217 ? 9.648 12.672 -5.447 1.00 69.44 217 PRO A O 1
ATOM 1608 N N . LEU A 1 218 ? 9.166 14.855 -5.771 1.00 66.50 218 LEU A N 1
ATOM 1609 C CA . LEU A 1 218 ? 9.657 14.871 -7.143 1.00 66.50 218 LEU A CA 1
ATOM 1610 C C . LEU A 1 218 ? 11.137 14.441 -7.128 1.00 66.50 218 LEU A C 1
ATOM 1612 O O . LEU A 1 218 ? 11.882 14.907 -6.258 1.00 66.50 218 LEU A O 1
ATOM 1616 N N . PRO A 1 219 ? 11.571 13.577 -8.057 1.00 67.75 219 PRO A N 1
ATOM 1617 C CA . PRO A 1 219 ? 12.984 13.268 -8.235 1.00 67.75 219 PRO A CA 1
ATOM 1618 C C . PRO A 1 219 ? 13.828 14.543 -8.383 1.00 67.75 219 PRO A C 1
ATOM 1620 O O . PRO A 1 219 ? 13.322 15.559 -8.862 1.00 67.75 219 PRO A O 1
ATOM 1623 N N . ASP A 1 220 ? 15.103 14.479 -7.976 1.00 70.25 220 ASP A N 1
ATOM 1624 C CA . ASP A 1 220 ? 16.060 15.597 -8.018 1.00 70.25 220 ASP A CA 1
ATOM 1625 C C . ASP A 1 220 ? 15.925 16.462 -9.283 1.00 70.25 220 ASP A C 1
ATOM 1627 O O . ASP A 1 220 ? 16.363 16.111 -10.379 1.00 70.25 220 ASP A O 1
ATOM 1631 N N . THR A 1 221 ? 15.350 17.647 -9.115 1.00 68.12 221 THR A N 1
ATOM 1632 C CA . THR A 1 221 ? 15.128 18.578 -10.217 1.00 68.12 221 THR A CA 1
ATOM 1633 C C . THR A 1 221 ? 16.442 19.091 -10.802 1.00 68.12 221 THR A C 1
ATOM 1635 O O . THR A 1 221 ? 17.376 19.395 -10.061 1.00 68.12 221 THR A O 1
ATOM 1638 N N . GLY A 1 222 ? 16.486 19.290 -12.119 1.00 73.44 222 GLY A N 1
ATOM 1639 C CA . GLY A 1 222 ? 17.638 19.849 -12.835 1.00 73.44 222 GLY A CA 1
ATOM 1640 C C . GLY A 1 222 ? 18.586 18.785 -13.377 1.00 73.44 222 GLY A C 1
ATOM 1641 O O . GLY A 1 222 ? 19.683 19.119 -13.819 1.00 73.44 222 GLY A O 1
ATOM 1642 N N . LYS A 1 223 ? 18.168 17.517 -13.337 1.00 81.50 223 LYS A N 1
ATOM 1643 C CA . LYS A 1 223 ? 18.897 16.377 -13.883 1.00 81.50 223 LYS A CA 1
ATOM 1644 C C . LYS A 1 223 ? 18.194 15.821 -15.117 1.00 81.50 223 LYS A C 1
ATOM 1646 O O . LYS A 1 223 ? 16.968 15.893 -15.249 1.00 81.50 223 LYS A O 1
ATOM 1651 N N . SER A 1 224 ? 19.003 15.240 -15.992 1.00 91.56 224 SER A N 1
ATOM 1652 C CA . SER A 1 224 ? 18.544 14.317 -17.021 1.00 91.56 224 SER A CA 1
ATOM 1653 C C . SER A 1 224 ? 18.666 12.892 -16.500 1.00 91.56 224 SER A C 1
ATOM 1655 O O . SER A 1 224 ? 19.586 12.557 -15.749 1.00 91.56 224 SER A O 1
ATOM 1657 N N . TYR A 1 225 ? 17.738 12.057 -16.927 1.00 93.75 225 TYR A N 1
ATOM 1658 C CA . TYR A 1 225 ? 17.665 10.656 -16.591 1.00 93.75 225 TYR A CA 1
ATOM 1659 C C . TYR A 1 225 ? 17.649 9.832 -17.872 1.00 93.75 225 TYR A C 1
ATOM 1661 O O . TYR A 1 225 ? 17.100 10.247 -18.898 1.00 93.75 225 TYR A O 1
ATOM 1669 N N . VAL A 1 226 ? 18.269 8.661 -17.798 1.00 95.00 226 VAL A N 1
ATOM 1670 C CA . VAL A 1 226 ? 18.409 7.737 -18.922 1.00 95.00 226 VAL A CA 1
ATOM 1671 C C . VAL A 1 226 ? 17.843 6.393 -18.509 1.00 95.00 226 VAL A C 1
ATOM 1673 O O . VAL A 1 226 ? 18.090 5.906 -17.403 1.00 95.00 226 VAL A O 1
ATOM 1676 N N . GLY A 1 227 ? 17.065 5.804 -19.401 1.00 94.88 227 GLY A N 1
ATOM 1677 C CA . GLY A 1 227 ? 16.188 4.706 -19.071 1.00 94.88 227 GLY A CA 1
ATOM 1678 C C . GLY A 1 227 ? 15.931 3.748 -20.215 1.00 94.88 227 GLY A C 1
ATOM 1679 O O . GLY A 1 227 ? 16.381 3.946 -21.345 1.00 94.88 227 GLY A O 1
ATOM 1680 N N . LEU A 1 228 ? 15.164 2.705 -19.912 1.00 95.19 228 LEU A N 1
ATOM 1681 C CA . LEU A 1 228 ? 14.569 1.835 -20.920 1.00 95.19 228 LEU A CA 1
ATOM 1682 C C . LEU A 1 228 ? 13.054 1.991 -20.871 1.00 95.19 228 LEU A C 1
ATOM 1684 O O . LEU A 1 228 ? 12.480 2.138 -19.794 1.00 95.19 228 LEU A O 1
ATOM 1688 N N . ARG A 1 229 ? 12.421 1.928 -22.040 1.00 95.25 229 ARG A N 1
ATOM 1689 C CA . ARG A 1 229 ? 10.970 1.927 -22.235 1.00 95.25 229 ARG A CA 1
ATOM 1690 C C . ARG A 1 229 ? 10.550 0.649 -22.934 1.00 95.25 229 ARG A C 1
ATOM 1692 O O . ARG A 1 229 ? 11.191 0.250 -23.901 1.00 95.25 229 ARG A O 1
ATOM 1699 N N . VAL A 1 230 ? 9.447 0.064 -22.493 1.00 94.81 230 VAL A N 1
ATOM 1700 C CA . VAL A 1 230 ? 8.753 -1.013 -23.199 1.00 94.81 230 VAL A CA 1
ATOM 1701 C C . VAL A 1 230 ? 7.312 -0.617 -23.466 1.00 94.81 230 VAL A C 1
ATOM 1703 O O . VAL A 1 230 ? 6.695 0.096 -22.677 1.00 94.81 230 VAL A O 1
ATOM 1706 N N . GLU A 1 231 ? 6.786 -1.084 -24.590 1.00 94.88 231 GLU A N 1
ATOM 1707 C CA . GLU A 1 231 ? 5.374 -0.965 -24.938 1.00 94.88 231 GLU A CA 1
ATOM 1708 C C . GLU A 1 231 ? 4.670 -2.249 -24.490 1.00 94.88 231 GLU A C 1
ATOM 1710 O O . GLU A 1 231 ? 4.991 -3.342 -24.952 1.00 94.88 231 GLU A O 1
ATOM 1715 N N . ILE A 1 232 ? 3.739 -2.116 -23.550 1.00 94.44 232 ILE A N 1
ATOM 1716 C CA . ILE A 1 232 ? 2.894 -3.190 -23.042 1.00 94.44 232 ILE A CA 1
ATOM 1717 C C . ILE A 1 232 ? 1.578 -3.092 -23.819 1.00 94.44 232 ILE A C 1
ATOM 1719 O O . ILE A 1 232 ? 0.776 -2.189 -23.550 1.00 94.44 232 ILE A O 1
ATOM 1723 N N . PRO A 1 233 ? 1.348 -3.971 -24.805 1.00 93.00 233 PRO A N 1
ATOM 1724 C CA . PRO A 1 233 ? 0.160 -3.865 -25.633 1.00 93.00 233 PRO A CA 1
ATOM 1725 C C . PRO A 1 233 ? -1.092 -4.169 -24.803 1.00 93.00 233 PRO A C 1
ATOM 1727 O O . PRO A 1 233 ? -1.015 -4.910 -23.818 1.00 93.00 233 PRO A O 1
ATOM 1730 N N . ALA A 1 234 ? -2.243 -3.616 -25.182 1.00 89.00 234 ALA A N 1
ATOM 1731 C CA . ALA A 1 234 ? -3.528 -3.896 -24.536 1.00 89.00 234 ALA A CA 1
ATOM 1732 C C . ALA A 1 234 ? -3.878 -5.393 -24.623 1.00 89.00 234 ALA A C 1
ATOM 1734 O O . ALA A 1 234 ? -4.374 -5.993 -23.671 1.00 89.00 234 ALA A O 1
ATOM 1735 N N . ASP A 1 235 ? -3.553 -6.001 -25.762 1.00 86.81 235 ASP A N 1
ATOM 1736 C CA . ASP A 1 235 ? -3.736 -7.403 -26.098 1.00 86.81 235 ASP A CA 1
ATOM 1737 C C . ASP A 1 235 ? -2.443 -8.020 -26.665 1.00 86.81 235 ASP A C 1
ATOM 1739 O O . ASP A 1 235 ? -1.562 -7.339 -27.176 1.00 86.81 235 ASP A O 1
ATOM 1743 N N . GLY A 1 236 ? -2.289 -9.340 -26.542 1.00 86.50 236 GLY A N 1
ATOM 1744 C CA . GLY A 1 236 ? -1.135 -10.062 -27.091 1.00 86.50 236 GLY A CA 1
ATOM 1745 C C . GLY A 1 236 ? -0.087 -10.507 -26.067 1.00 86.50 236 GLY A C 1
ATOM 1746 O O . GLY A 1 236 ? -0.293 -10.445 -24.852 1.00 86.50 236 GLY A O 1
ATOM 1747 N N . GLU A 1 237 ? 1.014 -11.046 -26.594 1.00 89.12 237 GLU A N 1
ATOM 1748 C CA . GLU A 1 237 ? 2.039 -11.767 -25.837 1.00 89.12 237 GLU A CA 1
ATOM 1749 C C . GLU A 1 237 ? 2.968 -10.814 -25.075 1.00 89.12 237 GLU A C 1
ATOM 1751 O O . GLU A 1 237 ? 3.678 -10.002 -25.662 1.00 89.12 237 GLU A O 1
ATOM 1756 N N . LEU A 1 238 ? 2.976 -10.935 -23.745 1.00 87.25 238 LEU A N 1
ATOM 1757 C CA . LEU A 1 238 ? 3.782 -10.088 -22.861 1.00 87.25 238 LEU A CA 1
ATOM 1758 C C . LEU A 1 238 ? 5.229 -10.574 -22.696 1.00 87.25 238 LEU A C 1
ATOM 1760 O O . LEU A 1 238 ? 6.104 -9.780 -22.361 1.00 87.25 238 LEU A O 1
ATOM 1764 N N . ALA A 1 239 ? 5.497 -11.859 -22.943 1.00 77.25 239 ALA A N 1
ATOM 1765 C CA . ALA A 1 239 ? 6.803 -12.469 -22.687 1.00 77.25 239 ALA A CA 1
ATOM 1766 C C . ALA A 1 239 ? 7.933 -11.858 -23.538 1.00 77.25 239 ALA A C 1
ATOM 1768 O O . ALA A 1 239 ? 9.062 -11.741 -23.068 1.00 77.25 239 ALA A O 1
ATOM 1769 N N . SER A 1 240 ? 7.629 -11.416 -24.762 1.00 84.62 240 SER A N 1
ATOM 1770 C CA . SER A 1 240 ? 8.599 -10.817 -25.690 1.00 84.62 240 SER A CA 1
ATOM 1771 C C . SER A 1 240 ? 8.686 -9.291 -25.605 1.00 84.62 240 SER A C 1
ATOM 1773 O O . SER A 1 240 ? 9.449 -8.674 -26.344 1.00 84.62 240 SER A O 1
ATOM 1775 N N . VAL A 1 241 ? 7.908 -8.643 -24.730 1.00 88.25 241 VAL A N 1
ATOM 1776 C CA . VAL A 1 241 ? 7.862 -7.171 -24.632 1.00 88.25 241 VAL A CA 1
ATOM 1777 C C . VAL A 1 241 ? 9.238 -6.586 -24.298 1.00 88.25 241 VAL A C 1
ATOM 1779 O O . VAL A 1 241 ? 9.604 -5.521 -24.796 1.00 88.25 241 VAL A O 1
ATOM 1782 N N . LEU A 1 242 ? 10.044 -7.308 -23.513 1.00 87.31 242 LEU A N 1
ATOM 1783 C CA . LEU A 1 242 ? 11.388 -6.870 -23.134 1.00 87.31 242 LEU A CA 1
ATOM 1784 C C . LEU A 1 242 ? 12.380 -6.855 -24.308 1.00 87.31 242 LEU A C 1
ATOM 1786 O O . LEU A 1 242 ? 13.317 -6.051 -24.296 1.00 87.31 242 LEU A O 1
ATOM 1790 N N . ASP A 1 243 ? 12.162 -7.684 -25.332 1.00 88.12 243 ASP A N 1
ATOM 1791 C CA . ASP A 1 243 ? 12.996 -7.703 -26.539 1.00 88.12 243 ASP A CA 1
ATOM 1792 C C . ASP A 1 243 ? 12.809 -6.422 -27.363 1.00 88.12 243 ASP A C 1
ATOM 1794 O O . ASP A 1 243 ? 13.729 -5.971 -28.045 1.00 88.12 243 ASP A O 1
ATOM 1798 N N . GLY A 1 244 ? 11.631 -5.801 -27.246 1.00 90.19 244 GLY A N 1
ATOM 1799 C CA . GLY A 1 244 ? 11.278 -4.527 -27.867 1.00 90.19 244 GLY A CA 1
ATOM 1800 C C . GLY A 1 244 ? 11.652 -3.290 -27.048 1.00 90.19 244 GLY A C 1
ATOM 1801 O O . GLY A 1 244 ? 11.215 -2.194 -27.400 1.00 90.19 244 GLY A O 1
ATOM 1802 N N . ALA A 1 245 ? 12.418 -3.434 -25.960 1.00 92.50 245 ALA A N 1
ATOM 1803 C CA . ALA A 1 245 ? 12.814 -2.296 -25.137 1.00 92.50 245 ALA A CA 1
ATOM 1804 C C . ALA A 1 245 ? 13.600 -1.258 -25.956 1.00 92.50 245 ALA A C 1
ATOM 1806 O O . ALA A 1 245 ? 14.522 -1.608 -26.689 1.00 92.50 245 ALA A O 1
ATOM 1807 N N . LYS A 1 246 ? 13.270 0.023 -25.791 1.00 94.44 246 LYS A N 1
ATOM 1808 C CA . LYS A 1 246 ? 13.910 1.174 -26.449 1.00 94.44 246 LYS A CA 1
ATOM 1809 C C . LYS A 1 246 ? 14.585 2.064 -25.408 1.00 94.44 246 LYS A C 1
ATOM 1811 O O . LYS A 1 246 ? 14.203 2.041 -24.237 1.00 94.44 246 LYS A O 1
ATOM 1816 N N . LEU A 1 247 ? 15.556 2.878 -25.819 1.00 95.44 247 LEU A N 1
ATOM 1817 C CA . LEU A 1 247 ? 16.096 3.920 -24.943 1.00 95.44 247 LEU A CA 1
ATOM 1818 C C . LEU A 1 247 ? 15.019 4.977 -24.676 1.00 95.44 247 LEU A C 1
ATOM 1820 O O . LEU A 1 247 ? 14.342 5.443 -25.597 1.00 95.44 247 LEU A O 1
ATOM 1824 N N . SER A 1 248 ? 14.898 5.373 -23.416 1.00 95.81 248 SER A N 1
ATOM 1825 C CA . SER A 1 248 ? 14.010 6.441 -22.979 1.00 95.81 248 SER A CA 1
ATOM 1826 C C . SER A 1 248 ? 14.794 7.490 -22.217 1.00 95.81 248 SER A C 1
ATOM 1828 O O . SER A 1 248 ? 15.711 7.162 -21.466 1.00 95.81 248 SER A O 1
ATOM 1830 N N . LEU A 1 249 ? 14.442 8.751 -22.431 1.00 95.88 249 LEU A N 1
ATOM 1831 C CA . LEU A 1 249 ? 15.070 9.894 -21.796 1.00 95.88 249 LEU A CA 1
ATOM 1832 C C . LEU A 1 249 ? 14.006 10.693 -21.058 1.00 95.88 249 LEU A C 1
ATOM 1834 O O . LEU A 1 249 ? 12.958 11.008 -21.623 1.00 95.88 249 LEU A O 1
ATOM 1838 N N . LEU A 1 250 ? 14.301 11.047 -19.816 1.00 94.69 250 LEU A N 1
ATOM 1839 C CA . LEU A 1 250 ? 13.462 11.898 -18.984 1.00 94.69 250 LEU A CA 1
ATOM 1840 C C . LEU A 1 250 ? 14.298 13.090 -18.531 1.00 94.69 250 LEU A C 1
ATOM 1842 O O . LEU A 1 250 ? 15.415 12.920 -18.056 1.00 94.69 250 LEU A O 1
ATOM 1846 N N . ALA A 1 251 ? 13.768 14.301 -18.632 1.00 93.25 251 ALA A N 1
ATOM 1847 C CA . ALA A 1 251 ? 14.390 15.463 -18.009 1.00 93.25 251 ALA A CA 1
ATOM 1848 C C . ALA A 1 251 ? 13.365 16.251 -17.209 1.00 93.25 251 ALA A C 1
ATOM 1850 O O . ALA A 1 251 ? 12.224 16.424 -17.636 1.00 93.25 251 ALA A O 1
ATOM 1851 N N . ILE A 1 252 ? 13.797 16.728 -16.043 1.00 90.25 252 ILE A N 1
ATOM 1852 C CA . ILE A 1 252 ? 12.970 17.495 -15.117 1.00 90.25 252 ILE A CA 1
ATOM 1853 C C . ILE A 1 252 ? 13.658 18.834 -14.870 1.00 90.25 252 ILE A C 1
ATOM 1855 O O . ILE A 1 252 ? 14.747 18.888 -14.294 1.00 90.25 252 ILE A O 1
ATOM 1859 N N . ARG A 1 253 ? 13.015 19.931 -15.271 1.00 87.94 253 ARG A N 1
ATOM 1860 C CA . ARG A 1 253 ? 13.451 21.295 -14.972 1.00 87.94 253 ARG A CA 1
ATOM 1861 C C . ARG A 1 253 ? 12.709 21.820 -13.738 1.00 87.94 253 ARG A C 1
ATOM 1863 O O . ARG A 1 253 ? 11.478 21.846 -13.743 1.00 87.94 253 ARG A O 1
ATOM 1870 N N . PRO A 1 254 ? 13.416 22.272 -12.687 1.00 76.81 254 PRO A N 1
ATOM 1871 C CA . PRO A 1 254 ? 12.772 22.904 -11.547 1.00 76.81 254 PRO A CA 1
ATOM 1872 C C . PRO A 1 254 ? 12.211 24.262 -11.947 1.00 76.81 254 PRO A C 1
ATOM 1874 O O . PRO A 1 254 ? 12.934 25.086 -12.504 1.00 76.81 254 PRO A O 1
ATOM 1877 N N . GLU A 1 255 ? 10.967 24.531 -11.566 1.00 75.81 255 GLU A N 1
ATOM 1878 C CA . GLU A 1 255 ? 10.421 25.884 -11.554 1.00 75.81 255 GLU A CA 1
ATOM 1879 C C . GLU A 1 255 ? 9.387 26.005 -10.424 1.00 75.81 255 GLU A C 1
ATOM 1881 O O . GLU A 1 255 ? 8.307 25.426 -10.480 1.00 75.81 255 GLU A O 1
ATOM 1886 N N . ALA A 1 256 ? 9.746 26.713 -9.346 1.00 66.62 256 ALA A N 1
ATOM 1887 C CA . ALA A 1 256 ? 8.895 26.933 -8.169 1.00 66.62 256 ALA A CA 1
ATOM 1888 C C . ALA A 1 256 ? 8.085 25.681 -7.732 1.00 66.62 256 ALA A C 1
ATOM 1890 O O . ALA A 1 256 ? 8.667 24.628 -7.493 1.00 66.62 256 ALA A O 1
ATOM 1891 N N . ALA A 1 257 ? 6.760 25.798 -7.581 1.00 63.81 257 ALA A N 1
ATOM 1892 C CA . ALA A 1 257 ? 5.876 24.714 -7.135 1.00 63.81 257 ALA A CA 1
ATOM 1893 C C . ALA A 1 257 ? 5.396 23.774 -8.264 1.00 63.81 257 ALA A C 1
ATOM 1895 O O . ALA A 1 257 ? 4.753 22.769 -7.972 1.00 63.81 257 ALA A O 1
ATOM 1896 N N . ALA A 1 258 ? 5.684 24.095 -9.529 1.00 66.19 258 ALA A N 1
ATOM 1897 C CA . ALA A 1 258 ? 5.202 23.383 -10.710 1.00 66.19 258 ALA A CA 1
ATOM 1898 C C . ALA A 1 258 ? 6.366 23.271 -11.704 1.00 66.19 258 ALA A C 1
ATOM 1900 O O . ALA A 1 258 ? 6.582 24.158 -12.526 1.00 66.19 258 ALA A O 1
ATOM 1901 N N . GLY A 1 259 ? 7.189 22.229 -11.558 1.00 84.31 259 GLY A N 1
ATOM 1902 C CA . GLY A 1 259 ? 8.315 21.987 -12.462 1.00 84.31 259 GLY A CA 1
ATOM 1903 C C . GLY A 1 259 ? 7.865 21.707 -13.900 1.00 84.31 259 GLY A C 1
ATOM 1904 O O . GLY A 1 259 ? 6.675 21.627 -14.197 1.00 84.31 259 GLY A O 1
ATOM 1905 N N . PHE A 1 260 ? 8.827 21.507 -14.794 1.00 90.19 260 PHE A N 1
ATOM 1906 C CA . PHE A 1 260 ? 8.578 21.078 -16.170 1.00 90.19 260 PHE A CA 1
ATOM 1907 C C . PHE A 1 260 ? 9.263 19.743 -16.434 1.00 90.19 260 PHE A C 1
ATOM 1909 O O . PHE A 1 260 ? 10.354 19.488 -15.927 1.00 90.19 260 PHE A O 1
ATOM 1916 N N . GLY A 1 261 ? 8.625 18.893 -17.225 1.00 91.31 261 GLY A N 1
ATOM 1917 C CA . GLY A 1 261 ? 9.108 17.577 -17.606 1.00 91.31 261 GLY A CA 1
ATOM 1918 C C . GLY A 1 261 ? 9.142 17.420 -19.120 1.00 91.31 261 GLY A C 1
ATOM 1919 O O . GLY A 1 261 ? 8.393 18.069 -19.851 1.00 91.31 261 GLY A O 1
ATOM 1920 N N . THR A 1 262 ? 10.014 16.543 -19.594 1.00 93.50 262 THR A N 1
ATOM 1921 C CA . THR A 1 262 ? 9.914 15.956 -20.930 1.00 93.50 262 THR A CA 1
ATOM 1922 C C . THR A 1 262 ? 10.280 14.486 -20.845 1.00 93.50 262 THR A C 1
ATOM 1924 O O . THR A 1 262 ? 11.250 14.131 -20.173 1.00 93.50 262 THR A O 1
ATOM 1927 N N . LEU A 1 263 ? 9.484 13.647 -21.498 1.00 92.94 263 LEU A N 1
ATOM 1928 C CA . LEU A 1 263 ? 9.718 12.221 -21.649 1.00 92.94 263 LEU A CA 1
ATOM 1929 C C . LEU A 1 263 ? 9.794 11.943 -23.147 1.00 92.94 263 LEU A C 1
ATOM 1931 O O . LEU A 1 263 ? 8.880 12.289 -23.891 1.00 92.94 263 LEU A O 1
ATOM 1935 N N . SER A 1 264 ? 10.903 11.368 -23.596 1.00 89.88 264 SER A N 1
ATOM 1936 C CA . SER A 1 264 ? 11.159 11.148 -25.015 1.00 89.88 264 SER A CA 1
ATOM 1937 C C . SER A 1 264 ? 11.711 9.750 -25.264 1.00 89.88 264 SER A C 1
ATOM 1939 O O . SER A 1 264 ? 12.509 9.222 -24.485 1.00 89.88 264 SER A O 1
ATOM 1941 N N . GLY A 1 265 ? 11.281 9.143 -26.368 1.00 87.25 265 GLY A N 1
ATOM 1942 C CA . GLY A 1 265 ? 11.948 7.989 -26.958 1.00 87.25 265 GLY A CA 1
ATOM 1943 C C . GLY A 1 265 ? 12.992 8.451 -27.970 1.00 87.25 265 GLY A C 1
ATOM 1944 O O . GLY A 1 265 ? 12.785 9.441 -28.670 1.00 87.25 265 GLY A O 1
ATOM 1945 N N . VAL A 1 266 ? 14.105 7.728 -28.074 1.00 86.81 266 VAL A N 1
ATOM 1946 C CA . VAL A 1 266 ? 15.134 8.011 -29.086 1.00 86.81 266 VAL A CA 1
ATOM 1947 C C . VAL A 1 266 ? 14.978 7.031 -30.241 1.00 86.81 266 VAL A C 1
ATOM 1949 O O . VAL A 1 266 ? 15.106 5.823 -30.048 1.00 86.81 266 VAL A O 1
ATOM 1952 N N . ASN A 1 267 ? 14.710 7.553 -31.437 1.00 87.25 267 ASN A N 1
ATOM 1953 C CA . ASN A 1 267 ? 14.691 6.773 -32.671 1.00 87.25 267 ASN A CA 1
ATOM 1954 C C . ASN A 1 267 ? 15.904 7.171 -33.520 1.00 87.25 267 ASN A C 1
ATOM 1956 O O . ASN A 1 267 ? 16.077 8.364 -33.755 1.00 87.25 267 ASN A O 1
ATOM 1960 N N . PRO A 1 268 ? 16.728 6.216 -33.981 1.00 89.38 268 PRO A N 1
ATOM 1961 C CA . PRO A 1 268 ? 17.881 6.534 -34.808 1.00 89.38 268 PRO A CA 1
ATOM 1962 C C . PRO A 1 268 ? 17.438 6.845 -36.242 1.00 89.38 268 PRO A C 1
ATOM 1964 O O . PRO A 1 268 ? 16.622 6.117 -36.817 1.00 89.38 268 PRO A O 1
ATOM 1967 N N . GLU A 1 269 ? 18.007 7.885 -36.840 1.00 90.75 269 GLU A N 1
ATOM 1968 C CA . GLU A 1 269 ? 17.749 8.271 -38.232 1.00 90.75 269 GLU A CA 1
ATOM 1969 C C . GLU A 1 269 ? 18.703 7.577 -39.215 1.00 90.75 269 GLU A C 1
ATOM 1971 O O . GLU A 1 269 ? 18.398 7.434 -40.401 1.00 90.75 269 GLU A O 1
ATOM 1976 N N . ASN A 1 270 ? 19.859 7.123 -38.728 1.00 91.81 270 ASN A N 1
ATOM 1977 C CA . ASN A 1 270 ? 20.912 6.494 -39.522 1.00 91.81 270 ASN A CA 1
ATOM 1978 C C . ASN A 1 270 ? 21.637 5.378 -38.741 1.00 91.81 270 ASN A C 1
ATOM 1980 O O . ASN A 1 270 ? 21.365 5.129 -37.564 1.00 91.81 270 ASN A O 1
ATOM 1984 N N . ASP A 1 271 ? 22.535 4.661 -39.419 1.00 94.38 271 ASP A N 1
ATOM 1985 C CA . ASP A 1 271 ? 23.237 3.504 -38.848 1.00 94.38 271 ASP A CA 1
ATOM 1986 C C . ASP A 1 271 ? 24.245 3.884 -37.754 1.00 94.38 271 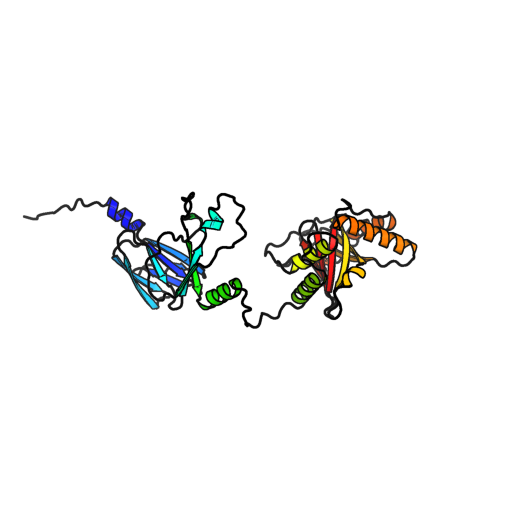ASP A C 1
ATOM 1988 O O . ASP A 1 271 ? 24.458 3.098 -36.830 1.00 94.38 271 ASP A O 1
ATOM 1992 N N . ASP A 1 272 ? 24.837 5.077 -37.824 1.00 91.69 272 ASP A N 1
ATOM 1993 C CA . ASP A 1 272 ? 25.777 5.554 -36.806 1.00 91.69 272 ASP A CA 1
ATOM 1994 C C . ASP A 1 272 ? 25.029 5.857 -35.498 1.00 91.69 272 ASP A C 1
ATOM 1996 O O . ASP A 1 272 ? 25.399 5.348 -34.440 1.00 91.69 272 ASP A O 1
ATOM 2000 N N . GLU A 1 273 ? 23.906 6.579 -35.573 1.00 90.69 273 GLU A N 1
ATOM 2001 C CA . GLU A 1 273 ? 23.018 6.820 -34.427 1.00 90.69 273 GLU A CA 1
ATOM 2002 C C . GLU A 1 273 ? 22.464 5.523 -33.840 1.00 90.69 273 GLU A C 1
ATOM 2004 O O . GLU A 1 273 ? 22.362 5.387 -32.622 1.00 90.69 273 GLU A O 1
ATOM 2009 N N . ARG A 1 274 ? 22.145 4.538 -34.688 1.00 93.94 274 ARG A N 1
ATOM 2010 C CA . ARG A 1 274 ? 21.718 3.211 -34.230 1.00 93.94 274 ARG A CA 1
ATOM 2011 C C . ARG A 1 274 ? 22.809 2.535 -33.403 1.00 93.94 274 ARG A C 1
ATOM 2013 O O . ARG A 1 274 ? 22.512 2.012 -32.335 1.00 93.94 274 ARG A O 1
ATOM 2020 N N . GLN A 1 275 ? 24.067 2.589 -33.843 1.00 93.69 275 GLN A N 1
ATOM 2021 C CA . GLN A 1 275 ? 25.188 2.031 -33.078 1.00 93.69 275 GLN A CA 1
ATOM 2022 C C . GLN A 1 275 ? 25.418 2.764 -31.752 1.00 93.69 275 GLN A C 1
ATOM 2024 O O . GLN A 1 275 ? 25.776 2.131 -30.756 1.00 93.69 275 GLN A O 1
ATOM 2029 N N . GLU A 1 276 ? 25.239 4.087 -31.716 1.00 93.75 276 GLU A N 1
ATOM 2030 C CA . GLU A 1 276 ? 25.300 4.836 -30.457 1.00 93.75 276 GLU A CA 1
ATOM 2031 C C . GLU A 1 276 ? 24.163 4.442 -29.511 1.00 93.75 276 GLU A C 1
ATOM 2033 O O . GLU A 1 276 ? 24.400 4.238 -28.318 1.00 93.75 276 GLU A O 1
ATOM 2038 N N . LEU A 1 277 ? 22.952 4.285 -30.046 1.00 93.62 277 LEU A N 1
ATOM 2039 C CA . LEU A 1 277 ? 21.767 3.893 -29.294 1.00 93.62 277 LEU A CA 1
ATOM 2040 C C . LEU A 1 277 ? 21.911 2.488 -28.702 1.00 93.62 277 LEU A C 1
ATOM 2042 O O . LEU A 1 277 ? 21.652 2.295 -27.513 1.00 93.62 277 LEU A O 1
ATOM 2046 N N . ASP A 1 278 ? 22.397 1.533 -29.495 1.00 93.69 278 ASP A N 1
ATOM 2047 C CA . ASP A 1 278 ? 22.665 0.165 -29.050 1.00 93.69 278 ASP A CA 1
ATOM 2048 C C . ASP A 1 278 ? 23.705 0.147 -27.917 1.00 93.69 278 ASP A C 1
ATOM 2050 O O . ASP A 1 278 ? 23.539 -0.561 -26.918 1.00 93.69 278 ASP A O 1
ATOM 2054 N N . ALA A 1 279 ? 24.756 0.970 -28.025 1.00 95.00 279 ALA A N 1
ATOM 2055 C CA . ALA A 1 279 ? 25.769 1.109 -26.981 1.00 95.00 279 ALA A CA 1
ATOM 2056 C C . ALA A 1 279 ? 25.192 1.726 -25.693 1.00 95.00 279 ALA A C 1
ATOM 2058 O O . ALA A 1 279 ? 25.473 1.231 -24.599 1.00 95.00 279 ALA A O 1
ATOM 2059 N N . ALA A 1 280 ? 24.353 2.760 -25.811 1.00 95.31 280 ALA A N 1
ATOM 2060 C CA . ALA A 1 280 ? 23.672 3.372 -24.673 1.00 95.31 280 ALA A CA 1
ATOM 2061 C C . ALA A 1 280 ? 22.740 2.369 -23.976 1.00 95.31 280 ALA A C 1
ATOM 2063 O O . ALA A 1 280 ? 22.810 2.200 -22.759 1.00 95.31 280 ALA A O 1
ATOM 2064 N N . MET A 1 281 ? 21.924 1.633 -24.735 1.00 94.62 281 MET A N 1
ATOM 2065 C CA . MET A 1 281 ? 21.048 0.593 -24.190 1.00 94.62 281 MET A CA 1
ATOM 2066 C C . MET A 1 281 ? 21.835 -0.512 -23.480 1.00 94.62 281 MET A C 1
ATOM 2068 O O . MET A 1 281 ? 21.436 -0.946 -22.397 1.00 94.62 281 MET A O 1
ATOM 2072 N N . ALA A 1 282 ? 22.959 -0.954 -24.052 1.00 94.25 282 ALA A N 1
ATOM 2073 C CA . ALA A 1 282 ? 23.843 -1.923 -23.412 1.00 94.25 282 ALA A CA 1
ATOM 2074 C C . ALA A 1 282 ? 24.403 -1.389 -22.084 1.00 94.25 282 ALA A C 1
ATOM 2076 O O . ALA A 1 282 ? 24.394 -2.112 -21.087 1.00 94.25 282 ALA A O 1
ATOM 2077 N N . SER A 1 283 ? 24.817 -0.117 -22.037 1.00 94.62 283 SER A N 1
ATOM 2078 C CA . SER A 1 283 ? 25.297 0.499 -20.797 1.00 94.62 283 SER A CA 1
ATOM 2079 C C . SER A 1 283 ? 24.201 0.613 -19.739 1.00 94.62 283 SER A C 1
ATOM 2081 O O . SER A 1 283 ? 24.467 0.334 -18.572 1.00 94.62 283 SER A O 1
ATOM 2083 N N . VAL A 1 284 ? 22.979 0.990 -20.122 1.00 93.94 284 VAL A N 1
ATOM 2084 C CA . VAL A 1 284 ? 21.841 1.055 -19.195 1.00 93.94 284 VAL A CA 1
ATOM 2085 C C . VAL A 1 284 ? 21.559 -0.334 -18.620 1.00 93.94 284 VAL A C 1
ATOM 2087 O O . VAL A 1 284 ? 21.481 -0.492 -17.402 1.00 93.94 284 VAL A O 1
ATOM 2090 N N . ARG A 1 285 ? 21.492 -1.367 -19.472 1.00 91.81 285 ARG A N 1
ATOM 2091 C CA . ARG A 1 285 ? 21.299 -2.762 -19.039 1.00 91.81 285 ARG A CA 1
ATOM 2092 C C . ARG A 1 285 ? 22.383 -3.215 -18.060 1.00 91.81 285 ARG A C 1
ATOM 2094 O O . ARG A 1 285 ? 22.029 -3.818 -17.053 1.00 91.81 285 ARG A O 1
ATOM 2101 N N . ALA A 1 286 ? 23.649 -2.875 -18.310 1.00 91.44 286 ALA A N 1
ATOM 2102 C CA . ALA A 1 286 ? 24.763 -3.218 -17.425 1.00 91.44 286 ALA A CA 1
ATOM 2103 C C . ALA A 1 286 ? 24.615 -2.613 -16.017 1.00 91.44 286 ALA A C 1
ATOM 2105 O O . ALA A 1 286 ? 24.957 -3.259 -15.030 1.00 91.44 286 ALA A O 1
ATOM 2106 N N . VAL A 1 287 ? 24.071 -1.396 -15.886 1.00 90.19 287 VAL A N 1
ATOM 2107 C CA . VAL A 1 287 ? 23.785 -0.824 -14.557 1.00 90.19 287 VAL A CA 1
ATOM 2108 C C . VAL A 1 287 ? 22.683 -1.611 -13.850 1.00 90.19 287 VAL A C 1
ATOM 2110 O O . VAL A 1 287 ? 22.803 -1.918 -12.666 1.00 90.19 287 VAL A O 1
ATOM 2113 N N . PHE A 1 288 ? 21.631 -1.998 -14.573 1.00 85.19 288 PHE A N 1
ATOM 2114 C CA . PHE A 1 288 ? 20.515 -2.751 -13.994 1.00 85.19 288 PHE A CA 1
ATOM 2115 C C . PHE A 1 288 ? 20.857 -4.190 -13.615 1.00 85.19 288 PHE A C 1
ATOM 2117 O O . PHE A 1 288 ? 20.296 -4.711 -12.651 1.00 85.19 288 PHE A O 1
ATOM 2124 N N . THR A 1 289 ? 21.783 -4.828 -14.328 1.00 85.50 289 THR A N 1
ATOM 2125 C CA . THR A 1 289 ? 22.323 -6.140 -13.945 1.00 85.50 289 THR A CA 1
ATOM 2126 C C . THR A 1 289 ? 23.377 -6.047 -12.842 1.00 85.50 289 THR A C 1
ATOM 2128 O O . THR A 1 289 ? 23.751 -7.074 -12.283 1.00 85.50 289 THR A O 1
ATOM 2131 N N . GLY A 1 290 ? 23.820 -4.837 -12.479 1.00 87.62 290 GLY A N 1
ATOM 2132 C CA . GLY A 1 290 ? 24.870 -4.606 -11.486 1.00 87.62 290 GLY A CA 1
ATOM 2133 C C . GLY A 1 290 ? 26.296 -4.770 -12.026 1.00 87.62 290 GLY A C 1
ATOM 2134 O O . GLY A 1 290 ? 27.250 -4.673 -11.254 1.00 87.62 290 GLY A O 1
ATOM 2135 N N . ASP A 1 291 ? 26.452 -4.973 -13.336 1.00 90.81 291 ASP A N 1
ATOM 2136 C CA . ASP A 1 291 ? 27.745 -5.087 -14.021 1.00 90.81 291 ASP A CA 1
ATOM 2137 C C . ASP A 1 291 ? 28.454 -3.729 -14.172 1.00 90.81 291 ASP A C 1
ATOM 2139 O O . ASP A 1 291 ? 29.672 -3.666 -14.350 1.00 90.81 291 ASP A O 1
ATOM 2143 N N . ALA A 1 292 ? 27.704 -2.627 -14.072 1.00 93.25 292 ALA A N 1
ATOM 2144 C CA . ALA A 1 292 ? 28.211 -1.259 -14.099 1.00 93.25 292 ALA A CA 1
ATOM 2145 C C . ALA A 1 292 ? 27.614 -0.407 -12.967 1.00 93.25 292 ALA A C 1
ATOM 2147 O O . ALA A 1 292 ? 26.540 -0.687 -12.442 1.00 93.25 292 ALA A O 1
ATOM 2148 N N . LYS A 1 293 ? 28.320 0.665 -12.585 1.00 90.81 293 LYS A N 1
ATOM 2149 C CA . LYS A 1 293 ? 27.867 1.608 -11.542 1.00 90.81 293 LYS A CA 1
ATOM 2150 C C . LYS A 1 293 ? 27.171 2.851 -12.092 1.00 90.81 293 LYS A C 1
ATOM 2152 O O . LYS A 1 293 ? 26.485 3.529 -11.336 1.00 90.81 293 LYS A O 1
ATOM 2157 N N . ALA A 1 294 ? 27.404 3.171 -13.359 1.00 92.31 294 ALA A N 1
ATOM 2158 C CA . ALA A 1 294 ? 26.920 4.373 -14.019 1.00 92.31 294 ALA A CA 1
ATOM 2159 C C . ALA A 1 294 ? 26.642 4.081 -15.497 1.00 92.31 294 ALA A C 1
ATOM 2161 O O . ALA A 1 294 ? 27.190 3.128 -16.059 1.00 92.31 294 ALA A O 1
ATOM 2162 N N . VAL A 1 295 ? 25.769 4.891 -16.095 1.00 93.56 295 VAL A N 1
ATOM 2163 C CA . VAL A 1 295 ? 25.451 4.820 -17.522 1.00 93.56 295 VAL A CA 1
ATOM 2164 C C . VAL A 1 295 ? 26.487 5.636 -18.289 1.00 93.56 295 VAL A C 1
ATOM 2166 O O . VAL A 1 295 ? 26.596 6.844 -18.102 1.00 93.56 295 VAL A O 1
ATOM 2169 N N . GLU A 1 296 ? 27.221 4.980 -19.178 1.00 94.94 296 GLU A N 1
ATOM 2170 C CA . GLU A 1 296 ? 28.179 5.605 -20.080 1.00 94.94 296 GLU A CA 1
ATOM 2171 C C . GLU A 1 296 ? 27.488 5.908 -21.413 1.00 94.94 296 GLU A C 1
ATOM 2173 O O . GLU A 1 296 ? 27.013 5.008 -22.113 1.00 94.94 296 GLU A O 1
ATOM 2178 N N . LEU A 1 297 ? 27.431 7.190 -21.769 1.00 93.94 297 LEU A N 1
ATOM 2179 C CA . LEU A 1 297 ? 26.894 7.657 -23.045 1.00 93.94 297 LEU A CA 1
ATOM 2180 C C . LEU A 1 297 ? 28.029 8.156 -23.933 1.00 93.94 297 LEU A C 1
ATOM 2182 O O . LEU A 1 297 ? 28.938 8.838 -23.465 1.00 93.94 297 LEU A O 1
ATOM 2186 N N . ARG A 1 298 ? 27.948 7.857 -25.231 1.00 94.00 298 ARG A N 1
ATOM 2187 C CA . ARG A 1 298 ? 28.833 8.468 -26.231 1.00 94.00 298 ARG A CA 1
ATOM 2188 C C . ARG A 1 298 ? 28.524 9.953 -26.382 1.00 94.00 298 ARG A C 1
ATOM 2190 O O . ARG A 1 298 ? 27.402 10.375 -26.111 1.00 94.00 298 ARG A O 1
ATOM 2197 N N . ASP A 1 299 ? 29.504 10.717 -26.859 1.00 90.38 299 ASP A N 1
ATOM 2198 C CA . ASP A 1 299 ? 29.436 12.180 -26.945 1.00 90.38 299 ASP A CA 1
ATOM 2199 C C . ASP A 1 299 ? 28.175 12.696 -27.658 1.00 90.38 299 ASP A C 1
ATOM 2201 O O . ASP A 1 299 ? 27.600 13.680 -27.202 1.00 90.38 299 ASP A O 1
ATOM 2205 N N . GLY A 1 300 ? 27.706 12.027 -28.721 1.00 89.69 300 GLY A N 1
ATOM 2206 C CA . GLY A 1 300 ? 26.491 12.405 -29.453 1.00 89.69 300 GLY A CA 1
ATOM 2207 C C . GLY A 1 300 ? 25.236 12.369 -28.576 1.00 89.69 300 GLY A C 1
ATOM 2208 O O . GLY A 1 300 ? 24.650 13.412 -28.267 1.00 89.69 300 GLY A O 1
ATOM 2209 N N . ILE A 1 301 ? 24.847 11.174 -28.117 1.00 91.19 301 ILE A N 1
ATOM 2210 C CA . ILE A 1 301 ? 23.698 10.995 -27.207 1.00 91.19 301 ILE A CA 1
ATOM 2211 C C . ILE A 1 301 ? 23.899 11.762 -25.894 1.00 91.19 301 ILE A C 1
ATOM 2213 O O . ILE A 1 301 ? 22.962 12.378 -25.392 1.00 91.19 301 ILE A O 1
ATOM 2217 N N . GLY A 1 302 ? 25.115 11.768 -25.345 1.00 92.31 302 GLY A N 1
ATOM 2218 C CA . GLY A 1 302 ? 25.453 12.498 -24.129 1.00 92.31 302 GLY A CA 1
ATOM 2219 C C . GLY A 1 302 ? 25.175 13.994 -24.266 1.00 92.31 302 GLY A C 1
ATOM 2220 O O . GLY A 1 302 ? 24.451 14.555 -23.443 1.00 92.31 302 GLY A O 1
ATOM 2221 N N . ALA A 1 303 ? 25.666 14.627 -25.332 1.00 91.69 303 ALA A N 1
ATOM 2222 C CA . ALA A 1 303 ? 25.408 16.038 -25.595 1.00 91.69 303 ALA A CA 1
ATOM 2223 C C . ALA A 1 303 ? 23.911 16.318 -25.779 1.00 91.69 303 ALA A C 1
ATOM 2225 O O . ALA A 1 303 ? 23.408 17.297 -25.234 1.00 91.69 303 ALA A O 1
ATOM 2226 N N . TYR A 1 304 ? 23.178 15.450 -26.484 1.00 91.19 304 TYR A N 1
ATOM 2227 C CA . TYR A 1 304 ? 21.727 15.590 -26.636 1.00 91.19 304 TYR A CA 1
ATOM 2228 C C . TYR A 1 304 ? 20.995 15.542 -25.285 1.00 91.19 304 TYR A C 1
ATOM 2230 O O . TYR A 1 304 ? 20.217 16.447 -24.972 1.00 91.19 304 TYR A O 1
ATOM 2238 N N . VAL A 1 305 ? 21.295 14.547 -24.445 1.00 92.62 305 VAL A N 1
ATOM 2239 C CA . VAL A 1 305 ? 20.695 14.375 -23.110 1.00 92.62 305 VAL A CA 1
ATOM 2240 C C . VAL A 1 305 ? 20.941 15.590 -22.208 1.00 92.62 305 VAL A C 1
ATOM 2242 O O . VAL A 1 305 ? 20.053 15.970 -21.441 1.00 92.62 305 VAL A O 1
ATOM 2245 N N . ASP A 1 306 ? 22.100 16.242 -22.325 1.00 91.31 306 ASP A N 1
ATOM 2246 C CA . ASP A 1 306 ? 22.437 17.443 -21.546 1.00 91.31 306 ASP A CA 1
ATOM 2247 C C . ASP A 1 306 ? 21.615 18.679 -21.959 1.00 91.31 306 ASP A C 1
ATOM 2249 O O . ASP A 1 306 ? 21.467 19.616 -21.174 1.00 91.31 306 ASP A O 1
ATOM 2253 N N . THR A 1 307 ? 21.021 18.684 -23.159 1.00 91.56 307 THR A N 1
ATOM 2254 C CA . THR A 1 307 ? 20.142 19.778 -23.614 1.00 91.56 307 THR A CA 1
ATOM 2255 C C . THR A 1 307 ? 18.687 19.634 -23.161 1.00 91.56 307 THR A C 1
ATOM 2257 O O . THR A 1 307 ? 17.958 20.630 -23.133 1.00 91.56 307 THR A O 1
ATOM 2260 N N . LEU A 1 308 ? 18.252 18.428 -22.774 1.00 91.38 308 LEU A N 1
ATOM 2261 C CA . LEU A 1 308 ? 16.846 18.131 -22.471 1.00 91.38 308 LEU A CA 1
ATOM 2262 C C . LEU A 1 308 ? 16.235 18.956 -21.326 1.00 91.38 308 LEU A C 1
ATOM 2264 O O . LEU A 1 308 ? 15.088 19.382 -21.463 1.00 91.38 308 LEU A O 1
ATOM 2268 N N . PRO A 1 309 ? 16.935 19.247 -20.211 1.00 90.44 309 PRO A N 1
ATOM 2269 C CA . PRO A 1 309 ? 16.340 20.041 -19.140 1.00 90.44 309 PRO A CA 1
ATOM 2270 C C . PRO A 1 309 ? 15.967 21.451 -19.606 1.00 90.44 309 PRO A C 1
ATOM 2272 O O . PRO A 1 309 ? 14.957 22.000 -19.176 1.00 90.44 309 PRO A O 1
ATOM 2275 N N . ALA A 1 310 ? 16.746 22.043 -20.516 1.00 87.94 310 ALA A N 1
ATOM 2276 C CA . ALA A 1 310 ? 16.441 23.362 -21.060 1.00 87.94 310 ALA A CA 1
ATOM 2277 C C . ALA A 1 310 ? 15.209 23.337 -21.980 1.00 87.94 310 ALA A C 1
ATOM 2279 O O . ALA A 1 310 ? 14.445 24.303 -21.991 1.00 87.94 310 ALA A O 1
ATOM 2280 N N . SER A 1 311 ? 14.992 22.238 -22.711 1.00 85.88 311 SER A N 1
ATOM 2281 C CA . SER A 1 311 ? 13.856 22.064 -23.623 1.00 85.88 311 SER A CA 1
ATOM 2282 C C . SER A 1 311 ? 12.600 21.482 -22.965 1.00 85.88 311 SER A C 1
ATOM 2284 O O . SER A 1 311 ? 11.543 21.491 -23.594 1.00 85.88 311 SER A O 1
ATOM 2286 N N . ALA A 1 312 ? 12.673 21.032 -21.706 1.00 89.12 312 ALA A N 1
ATOM 2287 C CA . ALA A 1 312 ? 11.511 20.593 -20.938 1.00 89.12 312 ALA A CA 1
ATOM 2288 C C . ALA A 1 312 ? 10.487 21.735 -20.817 1.00 89.12 312 ALA A C 1
ATOM 2290 O O . ALA A 1 312 ? 10.735 22.752 -20.163 1.00 89.12 312 ALA A O 1
ATOM 2291 N N . ALA A 1 313 ? 9.345 21.578 -21.483 1.00 87.81 313 ALA A N 1
ATOM 2292 C CA . ALA A 1 313 ? 8.320 22.615 -21.603 1.00 87.81 313 ALA A CA 1
ATOM 2293 C C . ALA A 1 313 ? 6.935 22.155 -21.137 1.00 87.81 313 ALA A C 1
ATOM 2295 O O . ALA A 1 313 ? 6.036 22.984 -21.000 1.00 87.81 313 ALA A O 1
ATOM 2296 N N . THR A 1 314 ? 6.760 20.863 -20.859 1.00 92.56 314 THR A N 1
ATOM 2297 C CA . THR A 1 314 ? 5.477 20.312 -20.428 1.00 92.56 314 THR A CA 1
ATOM 2298 C C . THR A 1 314 ? 5.361 20.413 -18.911 1.00 92.56 314 THR A C 1
ATOM 2300 O O . THR A 1 314 ? 6.279 20.028 -18.192 1.00 92.56 314 THR A O 1
ATOM 2303 N N . SER A 1 315 ? 4.263 20.969 -18.401 1.00 91.31 315 SER A N 1
ATOM 2304 C CA . SER A 1 315 ? 4.078 21.179 -16.961 1.00 91.31 315 SER A CA 1
ATOM 2305 C C . SER A 1 315 ? 4.045 19.863 -16.186 1.00 91.31 315 SER A C 1
ATOM 2307 O O . SER A 1 315 ? 3.441 18.891 -16.640 1.00 91.31 315 SER A O 1
ATOM 2309 N N . LEU A 1 316 ? 4.644 19.861 -14.995 1.00 91.25 316 LEU A N 1
ATOM 2310 C CA . LEU A 1 316 ? 4.512 18.795 -14.008 1.00 91.25 316 LEU A CA 1
ATOM 2311 C C . LEU A 1 316 ? 3.455 19.161 -12.967 1.00 91.25 316 LEU A C 1
ATOM 2313 O O . LEU A 1 316 ? 3.559 20.201 -12.312 1.00 91.25 316 LEU A O 1
ATOM 2317 N N . THR A 1 317 ? 2.486 18.272 -12.762 1.00 89.81 317 THR A N 1
ATOM 2318 C CA . THR A 1 317 ? 1.428 18.445 -11.757 1.00 89.81 317 THR A CA 1
ATOM 2319 C C . THR A 1 317 ? 1.556 17.381 -10.678 1.00 89.81 317 THR A C 1
ATOM 2321 O O . THR A 1 317 ? 1.598 16.191 -10.975 1.00 89.81 317 THR A O 1
ATOM 2324 N N . ALA A 1 318 ? 1.622 17.792 -9.411 1.00 86.62 318 ALA A N 1
ATOM 2325 C CA . ALA A 1 318 ? 1.592 16.852 -8.295 1.00 86.62 318 ALA A CA 1
ATOM 2326 C C . ALA A 1 318 ? 0.178 16.283 -8.116 1.00 86.62 318 ALA A C 1
ATOM 2328 O O . ALA A 1 318 ? -0.800 17.032 -8.085 1.00 86.62 318 ALA A O 1
ATOM 2329 N N . THR A 1 319 ? 0.077 14.972 -7.929 1.00 83.44 319 THR A N 1
ATOM 2330 C CA . THR A 1 319 ? -1.169 14.263 -7.621 1.00 83.44 319 THR A CA 1
ATOM 2331 C C . THR A 1 319 ? -1.068 13.599 -6.248 1.00 83.44 319 THR A C 1
ATOM 2333 O O . THR A 1 319 ? -0.048 13.682 -5.560 1.00 83.44 319 THR A O 1
ATOM 2336 N N . GLU A 1 320 ? -2.136 12.934 -5.811 1.00 77.25 320 GLU A N 1
ATOM 2337 C CA . GLU A 1 320 ? -2.093 12.111 -4.595 1.00 77.25 320 GLU A CA 1
ATOM 2338 C C . GLU A 1 320 ? -1.172 10.891 -4.750 1.00 77.25 320 GLU A C 1
ATOM 2340 O O . GLU A 1 320 ? -0.661 10.388 -3.757 1.00 77.25 320 GLU A O 1
ATOM 2345 N N . ARG A 1 321 ? -0.912 10.453 -5.991 1.00 74.12 321 ARG A N 1
ATOM 2346 C CA . ARG A 1 321 ? -0.174 9.221 -6.314 1.00 74.12 321 ARG A CA 1
ATOM 2347 C C . ARG A 1 321 ? 1.244 9.456 -6.847 1.00 74.12 321 ARG A C 1
ATOM 2349 O O . ARG A 1 321 ? 1.948 8.491 -7.133 1.00 74.12 321 ARG A O 1
ATOM 2356 N N . GLY A 1 322 ? 1.664 10.710 -7.018 1.00 83.25 322 GLY A N 1
ATOM 2357 C CA . GLY A 1 322 ? 2.954 11.057 -7.614 1.00 83.25 322 GLY A CA 1
ATOM 2358 C C . GLY A 1 322 ? 2.878 12.345 -8.420 1.00 83.25 322 GLY A C 1
ATOM 2359 O O . GLY A 1 322 ? 2.404 13.366 -7.923 1.00 83.25 322 GLY A O 1
ATOM 2360 N N . TRP A 1 323 ? 3.360 12.299 -9.660 1.00 88.75 323 TRP A N 1
ATOM 2361 C CA . TRP A 1 323 ? 3.405 13.452 -10.558 1.00 88.75 323 TRP A CA 1
ATOM 2362 C C . TRP A 1 323 ? 2.892 13.086 -11.944 1.00 88.75 323 TRP A C 1
ATOM 2364 O O . TRP A 1 323 ? 3.008 11.938 -12.350 1.00 88.75 323 TRP A O 1
ATOM 2374 N N . THR A 1 324 ? 2.361 14.049 -12.687 1.00 91.88 324 THR A N 1
ATOM 2375 C CA . THR A 1 324 ? 1.985 13.869 -14.094 1.00 91.88 324 THR A CA 1
ATOM 2376 C C . THR A 1 324 ? 2.732 14.849 -14.983 1.00 91.88 324 THR A C 1
ATOM 2378 O O . THR A 1 324 ? 2.923 16.001 -14.596 1.00 91.88 324 THR A O 1
ATOM 2381 N N . ILE A 1 325 ? 3.137 14.407 -16.174 1.00 92.25 325 ILE A N 1
ATOM 2382 C CA . ILE A 1 325 ? 3.602 15.265 -17.269 1.00 92.25 325 ILE A CA 1
ATOM 2383 C C . ILE A 1 325 ? 2.388 15.636 -18.129 1.00 92.25 325 ILE A C 1
ATOM 2385 O O . ILE A 1 325 ? 1.636 14.762 -18.564 1.00 92.25 325 ILE A O 1
ATOM 2389 N N . GLY A 1 326 ? 2.203 16.934 -18.367 1.00 90.00 326 GLY A N 1
ATOM 2390 C CA . GLY A 1 326 ? 1.113 17.462 -19.191 1.00 90.00 326 GLY A CA 1
ATOM 2391 C C . GLY A 1 326 ? -0.247 17.249 -18.537 1.00 90.00 326 GLY A C 1
ATOM 2392 O O . GLY A 1 326 ? -0.362 17.239 -17.308 1.00 90.00 326 GLY A O 1
ATOM 2393 N N . ASP A 1 327 ? -1.266 17.019 -19.359 1.00 86.56 327 ASP A N 1
ATOM 2394 C CA . ASP A 1 327 ? -2.632 16.720 -18.913 1.00 86.56 327 ASP A CA 1
ATOM 2395 C C . ASP A 1 327 ? -2.813 15.222 -18.579 1.00 86.56 327 ASP A C 1
ATOM 2397 O O . ASP A 1 327 ? -3.856 14.631 -18.848 1.00 86.56 327 ASP A O 1
ATOM 2401 N N . GLY A 1 328 ? -1.780 14.595 -17.999 1.00 85.19 328 GLY A N 1
ATOM 2402 C CA . GLY A 1 328 ? -1.768 13.163 -17.677 1.00 85.19 328 GLY A CA 1
ATOM 2403 C C . GLY A 1 328 ? -1.242 12.265 -18.799 1.00 85.19 328 GLY A C 1
ATOM 2404 O O . GLY A 1 328 ? -1.583 11.088 -18.838 1.00 85.19 328 GLY A O 1
ATOM 2405 N N . GLU A 1 329 ? -0.412 12.794 -19.703 1.00 89.50 329 GLU A N 1
ATOM 2406 C CA . GLU A 1 329 ? 0.213 12.009 -20.781 1.00 89.50 329 GLU A CA 1
ATOM 2407 C C . GLU A 1 329 ? 1.150 10.927 -20.224 1.00 89.50 329 GLU A C 1
ATOM 2409 O O . GLU A 1 329 ? 1.231 9.820 -20.759 1.00 89.50 329 GLU A O 1
ATOM 2414 N N . ALA A 1 330 ? 1.830 11.244 -19.117 1.00 93.12 330 ALA A N 1
ATOM 2415 C CA . ALA A 1 330 ? 2.636 10.296 -18.364 1.00 93.12 330 ALA A CA 1
ATOM 2416 C C . ALA A 1 330 ? 2.497 10.521 -16.856 1.00 93.12 330 ALA A C 1
ATOM 2418 O O . ALA A 1 330 ? 2.541 11.660 -16.387 1.00 93.12 330 ALA A O 1
ATOM 2419 N N . GLU A 1 331 ? 2.406 9.442 -16.087 1.00 92.56 331 GLU A N 1
ATOM 2420 C CA . GLU A 1 331 ? 2.527 9.448 -14.629 1.00 92.56 331 GLU A CA 1
ATOM 2421 C C . GLU A 1 331 ? 3.959 9.112 -14.216 1.00 92.56 331 GLU A C 1
ATOM 2423 O O . GLU A 1 331 ? 4.537 8.154 -14.717 1.00 92.56 331 GLU A O 1
ATOM 2428 N N . LEU A 1 332 ? 4.523 9.857 -13.268 1.00 91.06 332 LEU A N 1
ATOM 2429 C CA . LEU A 1 332 ? 5.855 9.648 -12.712 1.00 91.06 332 LEU A CA 1
ATOM 2430 C C . LEU A 1 332 ? 5.776 9.221 -11.247 1.00 91.06 332 LEU A C 1
ATOM 2432 O O . LEU A 1 332 ? 5.069 9.837 -10.440 1.00 91.06 332 LEU A O 1
ATOM 2436 N N . ARG A 1 333 ? 6.589 8.226 -10.884 1.00 87.81 333 ARG A N 1
ATOM 2437 C CA . ARG A 1 333 ? 6.788 7.789 -9.496 1.00 87.81 333 ARG A CA 1
ATOM 2438 C C . ARG A 1 333 ? 8.258 7.544 -9.194 1.00 87.81 333 ARG A C 1
ATOM 2440 O O . ARG A 1 333 ? 9.027 7.133 -10.059 1.00 87.81 333 ARG A O 1
ATOM 2447 N N . ALA A 1 334 ? 8.639 7.774 -7.943 1.00 84.81 334 ALA A N 1
ATOM 2448 C CA . ALA A 1 334 ? 9.928 7.330 -7.433 1.00 84.81 334 ALA A CA 1
ATOM 2449 C C . ALA A 1 334 ? 9.833 5.859 -7.001 1.00 84.81 334 ALA A C 1
ATOM 2451 O O . ALA A 1 334 ? 8.889 5.471 -6.317 1.00 84.81 334 ALA A O 1
ATOM 2452 N N . ALA A 1 335 ? 10.826 5.052 -7.366 1.00 81.44 335 ALA A N 1
ATOM 2453 C CA . ALA A 1 335 ? 10.937 3.650 -6.976 1.00 81.44 335 ALA A CA 1
ATOM 2454 C C . ALA A 1 335 ? 12.366 3.377 -6.486 1.00 81.44 335 ALA A C 1
ATOM 2456 O O . ALA A 1 335 ? 13.252 2.962 -7.237 1.00 81.44 335 ALA A O 1
ATOM 2457 N N . GLY A 1 336 ? 12.618 3.693 -5.212 1.00 82.06 336 GLY A N 1
ATOM 2458 C CA . GLY A 1 336 ? 13.972 3.716 -4.662 1.00 82.06 336 GLY A CA 1
ATOM 2459 C C . GLY A 1 336 ? 14.841 4.757 -5.388 1.00 82.06 336 GLY A C 1
ATOM 2460 O O . GLY A 1 336 ? 14.478 5.932 -5.383 1.00 82.06 336 GLY A O 1
ATOM 2461 N N . PRO A 1 337 ? 15.975 4.371 -6.005 1.00 81.56 337 PRO A N 1
ATOM 2462 C CA . PRO A 1 337 ? 16.822 5.295 -6.765 1.00 81.56 337 PRO A CA 1
ATOM 2463 C C . PRO A 1 337 ? 16.308 5.579 -8.186 1.00 81.56 337 PRO A C 1
ATOM 2465 O O . PRO A 1 337 ? 16.923 6.368 -8.902 1.00 81.56 337 PRO A O 1
ATOM 2468 N N . LEU A 1 338 ? 15.239 4.905 -8.620 1.00 87.19 338 LEU A N 1
ATOM 2469 C CA . LEU A 1 338 ? 14.705 5.013 -9.973 1.00 87.19 338 LEU A CA 1
ATOM 2470 C C . LEU A 1 338 ? 13.579 6.036 -10.036 1.00 87.19 338 LEU A C 1
ATOM 2472 O O . LEU A 1 338 ? 12.798 6.186 -9.094 1.00 87.19 338 LEU A O 1
ATOM 2476 N N . VAL A 1 339 ? 13.450 6.664 -11.198 1.00 90.25 339 VAL A N 1
ATOM 2477 C CA . VAL A 1 339 ? 12.210 7.320 -11.607 1.00 90.25 339 VAL A CA 1
ATOM 2478 C C . VAL A 1 339 ? 11.531 6.414 -12.606 1.00 90.25 339 VAL A C 1
ATOM 2480 O O . VAL A 1 339 ? 12.154 5.978 -13.565 1.00 90.25 339 VAL A O 1
ATOM 2483 N N . VAL A 1 340 ? 10.267 6.113 -12.391 1.00 91.88 340 VAL A N 1
ATOM 2484 C CA . VAL A 1 340 ? 9.486 5.288 -13.301 1.00 91.88 340 VAL A CA 1
ATOM 2485 C C . VAL A 1 340 ? 8.424 6.180 -13.922 1.00 91.88 340 VAL A C 1
ATOM 2487 O O . VAL A 1 340 ? 7.881 7.050 -13.238 1.00 91.88 340 VAL A O 1
ATOM 2490 N N . ALA A 1 341 ? 8.156 5.984 -15.207 1.00 94.00 341 ALA A N 1
ATOM 2491 C CA . ALA A 1 341 ? 7.102 6.668 -15.928 1.00 94.00 341 ALA A CA 1
ATOM 2492 C C . ALA A 1 341 ? 6.155 5.661 -16.582 1.00 94.00 341 ALA A C 1
ATOM 2494 O O . ALA A 1 341 ? 6.602 4.667 -17.163 1.00 94.00 341 ALA A O 1
ATOM 2495 N N . LEU A 1 342 ? 4.861 5.948 -16.497 1.00 95.06 342 LEU A N 1
ATOM 2496 C CA . LEU A 1 342 ? 3.800 5.194 -17.145 1.00 95.06 342 LEU A CA 1
ATOM 2497 C C . LEU A 1 342 ? 3.041 6.112 -18.101 1.00 95.06 342 LEU A C 1
ATOM 2499 O O . LEU A 1 342 ? 2.442 7.093 -17.669 1.00 95.06 342 LEU A O 1
ATOM 2503 N N . GLU A 1 343 ? 3.081 5.797 -19.390 1.00 95.12 343 GLU A N 1
ATOM 2504 C CA . GLU A 1 343 ? 2.371 6.517 -20.449 1.00 95.12 343 GLU A CA 1
ATOM 2505 C C . GLU A 1 343 ? 1.134 5.728 -20.889 1.00 95.12 343 GLU A C 1
ATOM 2507 O O . GLU A 1 343 ? 1.179 4.497 -20.989 1.00 95.12 343 GLU A O 1
ATOM 2512 N N . HIS A 1 344 ? 0.062 6.447 -21.222 1.00 90.25 344 HIS A N 1
ATOM 2513 C CA . HIS A 1 344 ? -1.160 5.889 -21.799 1.00 90.25 344 HIS A CA 1
ATOM 2514 C C . HIS A 1 344 ? -1.371 6.439 -23.206 1.00 90.25 344 HIS A C 1
ATOM 2516 O O . HIS A 1 344 ? -1.380 7.651 -23.405 1.00 90.25 344 HIS A O 1
ATOM 2522 N N . ASP A 1 345 ? -1.611 5.568 -24.184 1.00 86.94 345 ASP A N 1
ATOM 2523 C CA . ASP A 1 345 ? -1.875 6.004 -25.564 1.00 86.94 345 ASP A CA 1
ATOM 2524 C C . ASP A 1 345 ? -3.368 6.248 -25.866 1.00 86.94 345 ASP A C 1
ATOM 2526 O O . ASP A 1 345 ? -3.739 6.594 -26.987 1.00 86.94 345 ASP A O 1
ATOM 2530 N N . GLY A 1 346 ? -4.243 6.037 -24.877 1.00 82.31 346 GLY A N 1
ATOM 2531 C CA . GLY A 1 346 ? -5.699 6.147 -25.011 1.00 82.31 346 GLY A CA 1
ATOM 2532 C C . GLY A 1 346 ? -6.374 4.988 -25.760 1.00 82.31 346 GLY A C 1
ATOM 2533 O O . GLY A 1 346 ? -7.595 4.861 -25.687 1.00 82.31 346 GLY A O 1
ATOM 2534 N N . ALA A 1 347 ? -5.611 4.114 -26.424 1.00 84.75 347 ALA A N 1
ATOM 2535 C CA . ALA A 1 347 ? -6.086 2.867 -27.030 1.00 84.75 347 ALA A CA 1
ATOM 2536 C C . ALA A 1 347 ? -5.980 1.666 -26.069 1.00 84.75 347 ALA A C 1
ATOM 2538 O O . ALA A 1 347 ? -6.383 0.557 -26.415 1.00 84.75 347 ALA A O 1
ATOM 2539 N N . GLY A 1 348 ? -5.471 1.897 -24.856 1.00 84.31 348 GLY A N 1
ATOM 2540 C CA . GLY A 1 348 ? -5.298 0.882 -23.819 1.00 84.31 348 GLY A CA 1
ATOM 2541 C C . GLY A 1 348 ? -3.915 0.236 -23.823 1.00 84.31 348 GLY A C 1
ATOM 2542 O O . GLY A 1 348 ? -3.663 -0.620 -22.977 1.00 84.31 348 GLY A O 1
ATOM 2543 N N . ASN A 1 349 ? -3.014 0.647 -24.724 1.00 91.44 349 ASN A N 1
ATOM 2544 C CA . ASN A 1 349 ? -1.614 0.271 -24.602 1.00 91.44 349 ASN A CA 1
ATOM 2545 C C . ASN A 1 349 ? -0.960 1.145 -23.533 1.00 91.44 349 ASN A C 1
ATOM 2547 O O . ASN A 1 349 ? -1.284 2.326 -23.362 1.00 91.44 349 ASN A O 1
ATOM 2551 N N . LEU A 1 350 ? -0.016 0.545 -22.823 1.00 94.56 350 LEU A N 1
ATOM 2552 C CA . LEU A 1 350 ? 0.791 1.230 -21.829 1.00 94.56 350 LEU A CA 1
ATOM 2553 C C . LEU A 1 350 ? 2.219 1.308 -22.346 1.00 94.56 350 LEU A C 1
ATOM 2555 O O . LEU A 1 350 ? 2.704 0.370 -22.976 1.00 94.56 350 LEU A O 1
ATOM 2559 N N . ALA A 1 351 ? 2.930 2.383 -22.035 1.00 95.31 351 ALA A N 1
ATOM 2560 C CA . ALA A 1 351 ? 4.382 2.340 -22.076 1.00 95.31 351 ALA A CA 1
ATOM 2561 C C . ALA A 1 351 ? 4.935 2.504 -20.670 1.00 95.31 351 ALA A C 1
ATOM 2563 O O . ALA A 1 351 ? 4.650 3.485 -19.988 1.00 95.31 351 ALA A O 1
ATOM 2564 N N . LEU A 1 352 ? 5.720 1.523 -20.241 1.00 94.69 352 LEU A N 1
ATOM 2565 C CA . LEU A 1 352 ? 6.392 1.547 -18.953 1.00 94.69 352 LEU A CA 1
ATOM 2566 C C . LEU A 1 352 ? 7.858 1.866 -19.201 1.00 94.69 352 LEU A C 1
ATOM 2568 O O . LEU A 1 352 ? 8.508 1.233 -20.035 1.00 94.69 352 LEU A O 1
ATOM 2572 N N . SER A 1 353 ? 8.391 2.836 -18.472 1.00 94.56 353 SER A N 1
ATOM 2573 C CA . SER A 1 353 ? 9.811 3.154 -18.516 1.00 94.56 353 SER A CA 1
ATOM 2574 C C . SER A 1 353 ? 10.373 3.375 -17.125 1.00 94.56 353 SER A C 1
ATOM 2576 O O . SER A 1 353 ? 9.695 3.900 -16.251 1.00 94.56 353 SER A O 1
ATOM 2578 N N . PHE A 1 354 ? 11.620 2.978 -16.910 1.00 92.31 354 PHE A N 1
ATOM 2579 C CA . PHE A 1 354 ? 12.381 3.328 -15.714 1.00 92.31 354 PHE A CA 1
ATOM 2580 C C . PHE A 1 354 ? 13.593 4.146 -16.121 1.00 92.31 354 PHE A C 1
ATOM 2582 O O . PHE A 1 354 ? 14.125 3.964 -17.213 1.00 92.31 354 PHE A O 1
ATOM 2589 N N . HIS A 1 355 ? 14.061 5.001 -15.224 1.00 93.06 355 HIS A N 1
ATOM 2590 C CA . HIS A 1 355 ? 15.103 5.973 -15.496 1.00 93.06 355 HIS A CA 1
ATOM 2591 C C . HIS A 1 355 ? 16.053 6.081 -14.308 1.00 93.06 355 HIS A C 1
ATOM 2593 O O . HIS A 1 355 ? 15.628 6.181 -13.153 1.00 93.06 355 HIS A O 1
ATOM 2599 N N . LEU A 1 356 ? 17.349 6.072 -14.608 1.00 90.94 3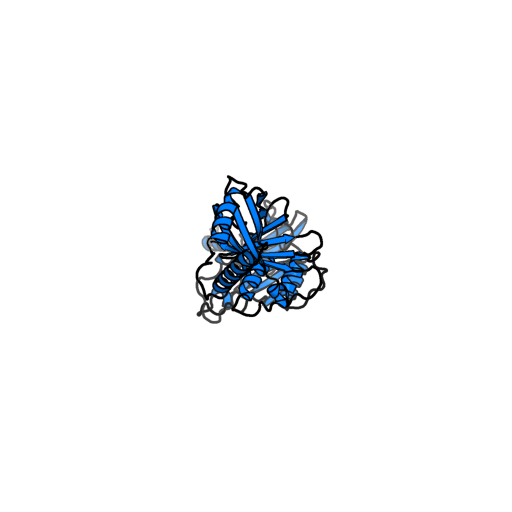56 LEU A N 1
ATOM 2600 C CA . LEU A 1 356 ? 18.431 6.319 -13.662 1.00 90.94 356 LEU A CA 1
ATOM 2601 C C . LEU A 1 356 ? 18.905 7.765 -13.798 1.00 90.94 356 LEU A C 1
ATOM 2603 O O . LEU A 1 356 ? 18.932 8.280 -14.919 1.00 90.94 356 LEU A O 1
ATOM 2607 N N . PRO A 1 357 ? 19.309 8.420 -12.697 1.00 89.06 357 PRO A N 1
ATOM 2608 C CA . PRO A 1 357 ? 20.016 9.686 -12.808 1.00 89.06 357 PRO A CA 1
ATOM 2609 C C . PRO A 1 357 ? 21.308 9.459 -13.598 1.00 89.06 357 PRO A C 1
ATOM 2611 O O . PRO A 1 357 ? 22.021 8.483 -13.343 1.00 89.06 357 PRO A O 1
ATOM 2614 N N . ARG A 1 358 ? 21.573 10.341 -14.562 1.00 83.12 358 ARG A N 1
ATOM 2615 C CA . ARG A 1 358 ? 22.842 10.346 -15.288 1.00 83.12 358 ARG A CA 1
ATOM 2616 C C . ARG A 1 358 ? 23.993 10.806 -14.397 1.00 83.12 358 ARG A C 1
ATOM 2618 O O . ARG A 1 358 ? 23.778 11.740 -13.585 1.00 83.12 358 ARG A O 1
#

Nearest PDB structures (foldseek):
  6vyc-assembly1_A  TM=5.699E-01  e=3.096E-01  Homo sapiens
  7nyd-assembly1_F  TM=3.683E-01  e=1.167E-01  Homo sapiens
  6h03-assembly1_E  TM=3.116E-01  e=3.701E-02  Homo sapiens
  1epb-assembly1_A  TM=5.401E-01  e=1.458E+00  Rattus norvegicus
  1y2t-assembly1_A  TM=3.321E-01  e=5.156E+00  Agaricus bisporus

Organism: NCBI:txid215803

Mean predicted aligned error: 15.24 Å

Sequence (358 aa):
MLSTTLATGCGWIDKAAAKDTKVVVYSAGPATSVAIDGGEAVELGAGKFQSFAVGPGTHELVFDGSRKVSVTLEAFDRWVVPAAADQCFFSIDVSSSHYSADGKNRLGGPDITKRQQQSEPFKFPPQHYLTEKELPAEVSSGTLLYMLRSLPCDELDRLEAGLDGSPTSEPAPPADPTLARLVEFSAAIGCDAPEGVAKAWCVAAGAWTHVDDAKLPLPDTGKSYVGLRVEIPADGELASVLDGAKLSLLAIRPEAAAGFGTLSGVNPENDDERQELDAAMASVRAVFTGDAKAVELRDGIGAYVDTLPASAATSLTATERGWTIGDGEAELRAAGPLVVALEHDGAGNLALSFHLPR

Foldseek 3Di:
DDPPPPPPPDPVQQVQLQQQWKEKEFQQAAWKWKDKQPHDIDIAHHQGMDIDRGGAAWMWIQIPNHDIAIDGTDRNWYKYAYSAQQKKKWKWWCCCVQAPPVNPPPPDDTDGDDMDGHNHMDTDDPLEDQDPVRDDPHDDPPDIHIYMGMHRVVVVVVVVCVVVVNPDPDPPDPPPLLLVLLVVLLVLQPVVDPAFPNVLSNLLSVLVNDQPQPAFPDPDAPFKWKKKKWKRFLDDRSNCRVVVIFIKIKHWHDDPPKIFIDIDTDDDPDPVSVVQRVQQVVQRRCVRRVVDVDGDHDPVVVVVRNCRNVVRDFIWDGDSRYIATHPRQWGWDDRPQKIWIWGDPVVRMIMIMIIHTD

Secondary structure (DSSP, 8-state):
----------HHHHHHHHHH-EEEEE--SS-EEEEETT---EEE-TT-EEEEE--SEEEEEEETTTEEEEEEE-TT-EEEEESSTTEEEEEEE-HHHHH-TTS--TTSPPPEEEEEE-SS-EEPPTTEESSGGGS-S---TT---EEEEEEEHHHHHHHHHHHTT----S--S---HHHHHHHHHHHHTTTT--SSHHHHHHHHHHHHH---SS-PPPP-TT-EEEEEEEEE-SSS-STTGGGG-EEEEEEEE--TTS-EEEEEE---SSHHHHHHHHHHHHHHHHHHHTS-SS----HHHHHHHHHHHHH--EEEEE-SSSEEETTTTEEEEEETTEEEEEEE-SSS-EEEEEEEE-

Radius of gyration: 30.46 Å; Cα contacts (8 Å, |Δi|>4): 671; chains: 1; bounding box: 61×46×112 Å

pLDDT: mean 84.49, std 14.14, range [35.09, 98.12]

Solvent-accessible surface area (backbone atoms only — not comparable to full-atom values): 20044 Å² total; per-residue (Å²): 138,84,82,79,79,78,78,87,62,65,66,66,56,58,53,49,24,30,63,54,4,29,44,33,38,41,24,34,50,68,63,46,33,42,18,55,74,84,46,76,68,45,81,35,52,54,63,34,68,50,77,44,64,75,26,56,45,77,45,44,36,32,35,75,86,70,53,74,48,77,49,77,39,54,72,56,34,45,33,36,40,50,71,45,67,68,27,22,34,36,30,32,45,43,35,59,77,76,64,44,93,75,80,68,67,74,84,60,73,74,46,82,77,46,82,44,81,36,60,58,70,44,74,54,62,83,63,51,28,84,47,79,86,68,52,73,96,72,78,63,91,89,58,76,36,30,36,56,47,54,30,38,45,70,58,47,53,52,52,51,34,60,72,70,71,46,85,72,90,61,86,65,73,80,68,54,65,66,57,55,49,37,51,53,44,36,59,52,61,47,58,88,46,96,64,42,57,55,39,58,54,32,48,46,41,43,53,71,74,54,76,68,82,63,64,54,70,78,72,78,62,69,39,40,25,47,29,46,28,30,63,46,63,68,70,80,79,55,68,61,30,71,80,61,51,39,47,25,39,39,16,29,23,69,40,94,97,50,30,19,28,40,77,44,74,71,79,62,91,48,72,67,50,40,54,52,49,53,48,34,46,50,27,47,46,31,34,55,53,63,78,34,94,60,69,61,61,57,70,69,64,40,56,53,51,72,49,38,34,78,67,26,74,33,47,34,43,81,50,78,84,19,34,21,33,51,98,59,53,26,41,38,40,69,48,86,85,30,41,27,38,44,30,60,74,84,80,60,33,35,35,46,29,40,25,36,76,107